Protein 4YH8 (pdb70)

Foldseek 3Di:
DDADPLCQAQVWDLCPPNDPHDDDADPWAQKKKWAQQDDQLCPDPCNVVDDPVRSQVVVLVVVVVVLVVLLVLAAWPDWFFFCAQARRHHGMIMTGHPDRNSLVVVQVVQQCDADPHHRIHMGHGNHDDLVSQADVCLVPPNDPCGNNDSGGNTDDHDPVSVVVSNVVSVVVVVVVVVPD/DCVVVCVVVVVCVVCVVPDDPVPDDDPDDDPPPDDPPCPPPDPVRVAVVVPDDDD

Sequence (235 aa):
KVNCSFYYKIGACRHGERCSRKHVKPNFSQTILCPNMYKNPIHEPNGKKFTQRELAEQFDAFYEDMFCEFSKYGEVEQLVVCDNVGDHLVGNVYVRFKYEESAQNAIDDLNSRWYSQRPVYAELSPVTDFREACCRQHETSECQRGGLCNFMHAKKPSPQLLRDLVLAQRKYLALNAAEERERSVRSIEQELEQLRDVTPINQWKRKRSLWDIKPPGYELVTADQAKMSGVFPLP

B-factor: mean 36.97, std 13.99, range [16.06, 84.73]

Solvent-accessible surface area: 14215 Å² total; per-residue (Å²): 231,106,93,4,63,76,19,67,68,0,4,11,14,98,101,36,183,227,20,105,124,116,56,84,111,36,131,136,14,74,3,0,7,0,20,18,18,9,68,16,20,76,118,56,130,65,1,182,145,53,76,145,145,53,19,59,96,60,7,31,9,22,8,2,0,0,4,5,9,0,3,111,30,20,52,6,78,70,9,7,1,0,44,4,100,8,93,32,0,35,1,4,0,0,0,55,0,92,130,79,130,10,0,71,84,0,19,92,54,0,46,76,23,8,16,33,82,92,7,5,53,11,40,10,1,19,3,115,40,6,206,103,0,15,6,171,91,57,88,121,68,140,22,170,132,30,23,113,6,21,51,0,15,8,50,121,11,50,97,98,23,65,134,46,0,64,60,0,9,95,22,43,50,7,70,73,49,38,138,158,239,138,184,58,68,154,66,31,89,134,54,46,113,123,4,188,127,26,63,13,4,102,126,60,158,63,150,148,53,36,21,83,64,78,22,123,57,50,137,170,41,76,1,87,101,0,32,159,64,50,92,35,100,76,75

GO terms:
  GO:0000243 commitment complex (C, IDA)
  GO:0071004 U2-type prespliceosome (C, IDA)
  GO:0089701 U2AF complex (C, IDA)
  GO:0030628 pre-mRNA 3'-splice site binding (F, EXP)
  GO:0000389 mRNA 3'-splice site recognition (P, EXP)
  GO:0005634 nucleus (C, HDA)
  GO:0005829 cytosol (C, HDA)
  GO:0045292 mRNA cis splicing, via spliceosome (P, IMP)
  GO:0005515 protein binding (F, IPI)
  GO:0000398 mRNA splicing, via spliceosome (P, IDA)

Secondary structure (DSSP, 8-state):
--B-HHHHHHS--TTGGG-SSB----SS-SEEEETT----GGGSTTGGG--HHHHHHHHHHHHHHHHHHHGGGS-EEEEEEB--SSTTTTT-EEEEESSHHHHHHHHHHHTT-EETTEEPP-EEE----HHHHB-HHHHHS----GGG--SB-BPPPPHHHHHHHHHHHHHHHHHHHT--/-TTHHHHHHHHHHHTTTPPPGGGPPPSS--BT---TT-TT--HHHHHHTTSS---

Organism: Schizosaccharomyces pombe (strain 972 / ATCC 24843) (NCBI:txid284812)

Radius of gyration: 18.78 Å; Cα contacts (8 Å, |Δi|>4): 382; chains: 2; bounding box: 53×49×44 Å

InterPro domains:
  IPR000504 RNA recognition motif domain [PF00076] (78-134)
  IPR000504 RNA recognition motif domain [PS50102] (44-141)
  IPR000571 Zinc finger, CCCH-type [PF00642] (14-38)
  IPR000571 Zinc finger, CCCH-type [PF00642] (144-167)
  IPR000571 Zinc finger, CCCH-type [PS50103] (12-40)
  IPR000571 Zinc finger, CCCH-type [PS50103] (143-170)
  IPR000571 Zinc finger, CCCH-type [SM00356] (13-39)
  IPR000571 Zinc finger, CCCH-type [SM00356] (143-169)
  IPR003954 RNA recognition motif domain, eukaryotic-type [SM00361] (67-137)
  IPR009145 U2 auxiliary factor small subunit [PR01848] (18-37)
  IPR009145 U2 auxiliary factor small subunit [PR01848] (37-57)
  IPR009145 U2 auxiliary factor small subunit [PR01848] (70-85)
  IPR009145 U2 auxiliary factor small subunit [PR01848] (98-120)
  IPR009145 U2 auxiliary factor small subunit [PR01848] (125-149)
  IPR009145 U2 auxiliary factor small subunit [PR01848] (160-172)
  IPR009145 U2 auxiliary factor small subunit [PTHR12620] (1-203)
  IPR012677 Nucleotide-binding alpha-beta plait domain superfamily [G3DSA:3.30.70.330] (43-140)
  IPR035979 RNA-binding domain superfamily [SSF54928] (73-144)

Nearest PDB structures (foldseek):
  7c08-assembly5_M  TM=9.881E-01  e=2.128E-34  Schizosaccharomyces pombe 972h-
  7c07-assembly2_D  TM=9.870E-01  e=8.556E-34  Schizosaccharomyces pombe 972h-
  7c08-assembly4_J  TM=9.794E-01  e=3.760E-34  Schizosaccharomyces pombe 972h-
  7c06-assembly8_V  TM=9.763E-01  e=3.032E-33  Schizosaccharomyces pombe 972h-
  7c06-assembly7_S  TM=9.805E-01  e=2.295E-32  Schizosaccharomyces pombe 972h-

Structure (mmCIF, N/CA/C/O backbone):
data_4YH8
#
_entry.id   4YH8
#
_cell.length_a   91.616
_cell.length_b   112.704
_cell.length_c   57.198
_cell.angle_alpha   90.00
_cell.angle_beta   90.00
_cell.angle_gamma   90.00
#
_symmetry.space_group_name_H-M   'C 2 2 21'
#
loop_
_entity.id
_entity.type
_entity.pdbx_description
1 polymer 'Splicing factor U2AF 23 kDa subunit'
2 polymer 'Splicing factor U2AF 59 kDa subunit'
3 non-polymer 'ZINC ION'
4 water water
#
loop_
_atom_site.group_PDB
_atom_site.id
_atom_site.type_symbol
_atom_site.label_atom_id
_atom_site.label_alt_id
_atom_site.label_comp_id
_atom_site.label_asym_id
_atom_site.label_entity_id
_atom_site.label_seq_id
_atom_site.pdbx_PDB_ins_code
_atom_site.Cartn_x
_atom_site.Cartn_y
_atom_site.Cartn_z
_atom_site.occupancy
_atom_site.B_iso_or_equiv
_atom_site.auth_seq_id
_atom_site.auth_comp_id
_atom_site.auth_asym_id
_atom_site.auth_atom_id
_atom_site.pdbx_PDB_model_num
ATOM 1 N N . LYS A 1 15 ? 79.208 16.080 47.683 1.00 57.57 15 LYS A N 1
ATOM 2 C CA . LYS A 1 15 ? 78.080 15.195 47.402 1.00 58.08 15 LYS A CA 1
ATOM 3 C C . LYS A 1 15 ? 76.803 15.639 48.121 1.00 51.62 15 LYS A C 1
ATOM 4 O O . LYS A 1 15 ? 75.709 15.166 47.807 1.00 52.99 15 LYS A O 1
ATOM 10 N N . VAL A 1 16 ? 76.945 16.545 49.085 1.00 50.52 16 VAL A N 1
ATOM 11 C CA . VAL A 1 16 ? 75.787 17.181 49.700 1.00 41.84 16 VAL A CA 1
ATOM 12 C C . VAL A 1 16 ? 75.467 18.427 48.883 1.00 39.67 16 VAL A C 1
ATOM 13 O O . VAL A 1 16 ? 76.378 19.164 48.528 1.00 40.48 16 VAL A O 1
ATOM 17 N N . ASN A 1 17 ? 74.193 18.641 48.552 1.00 39.18 17 ASN A N 1
ATOM 18 C CA . ASN A 1 17 ? 73.796 19.825 47.786 1.00 41.41 17 ASN A CA 1
ATOM 19 C C . ASN A 1 17 ? 74.178 21.120 48.495 1.00 36.16 17 ASN A C 1
ATOM 20 O O . ASN A 1 17 ? 73.993 21.239 49.714 1.00 37.10 17 ASN A O 1
ATOM 25 N N . CYS A 1 18 ? 74.688 22.098 47.747 1.00 36.09 18 CYS A N 1
ATOM 26 C CA . CYS A 1 18 ? 74.985 23.393 48.364 1.00 33.20 18 CYS A CA 1
ATOM 27 C C . CYS A 1 18 ? 73.683 24.119 48.607 1.00 29.40 18 CYS A C 1
ATOM 28 O O . CYS A 1 18 ? 73.047 24.634 47.684 1.00 26.43 18 CYS A O 1
ATOM 31 N N . SER A 1 19 ? 73.292 24.147 49.870 1.00 28.22 19 SER A N 1
ATOM 32 C CA . SER A 1 19 ? 72.032 24.719 50.290 1.00 25.98 19 SER A CA 1
ATOM 33 C C . SER A 1 19 ? 71.944 26.191 49.887 1.00 23.74 19 SER A C 1
ATOM 34 O O . SER A 1 19 ? 70.901 26.659 49.441 1.00 25.88 19 SER A O 1
ATOM 37 N N . PHE A 1 20 ? 73.053 26.904 49.986 1.00 22.96 20 PHE A N 1
ATOM 38 C CA . PHE A 1 20 ? 73.017 28.330 49.678 1.00 24.17 20 PHE A CA 1
ATOM 39 C C . PHE A 1 20 ? 72.862 28.563 48.171 1.00 22.93 20 PHE A C 1
ATOM 40 O O . PHE A 1 20 ? 72.091 29.425 47.760 1.00 22.40 20 PHE A O 1
ATOM 48 N N . TYR A 1 21 ? 73.542 27.769 47.343 1.00 23.34 21 TYR A N 1
ATOM 49 C CA . TYR A 1 21 ? 73.369 27.968 45.898 1.00 23.61 21 TYR A CA 1
ATOM 50 C C . TYR A 1 21 ? 71.931 27.659 45.507 1.00 22.73 21 TYR A C 1
ATOM 51 O O . TYR A 1 21 ? 71.312 28.409 44.755 1.00 22.36 21 TYR A O 1
ATOM 60 N N . TYR A 1 22 ? 71.363 26.571 46.024 1.00 24.71 22 TYR A N 1
ATOM 61 C CA . TYR A 1 22 ? 70.041 26.177 45.547 1.00 25.13 22 TYR A CA 1
ATOM 62 C C . TYR A 1 22 ? 68.904 27.015 46.142 1.00 23.24 22 TYR A C 1
ATOM 63 O O . TYR A 1 22 ? 67.872 27.211 45.491 1.00 27.05 22 TYR A O 1
ATOM 72 N N . LYS A 1 23 ? 69.102 27.546 47.345 1.00 22.13 23 LYS A N 1
ATOM 73 C CA . LYS A 1 23 ? 68.076 28.332 48.008 1.00 23.42 23 LYS A CA 1
ATOM 74 C C . LYS A 1 23 ? 68.169 29.811 47.619 1.00 21.88 23 LYS A C 1
ATOM 75 O O . LYS A 1 23 ? 67.145 30.467 47.410 1.00 25.88 23 LYS A O 1
ATOM 81 N N . ILE A 1 24 ? 69.394 30.317 47.514 1.00 20.97 24 ILE A N 1
ATOM 82 C CA . ILE A 1 24 ? 69.637 31.757 47.342 1.00 21.45 24 ILE A CA 1
ATOM 83 C C . ILE A 1 24 ? 70.126 32.077 45.940 1.00 22.91 24 ILE A C 1
ATOM 84 O O . ILE A 1 24 ? 70.068 33.228 45.494 1.00 24.87 24 ILE A O 1
ATOM 89 N N . GLY A 1 25 ? 70.623 31.066 45.233 1.00 24.25 25 GLY A N 1
ATOM 90 C CA . GLY A 1 25 ? 71.074 31.294 43.866 1.00 23.92 25 GLY A CA 1
ATOM 91 C C . GLY A 1 25 ? 72.473 31.862 43.808 1.00 26.37 25 GLY A C 1
ATOM 92 O O . GLY A 1 25 ? 72.955 32.257 42.753 1.00 26.24 25 GLY A O 1
ATOM 93 N N . ALA A 1 26 ? 73.139 31.884 44.952 1.00 24.77 26 ALA A N 1
ATOM 94 C CA . ALA A 1 26 ? 74.462 32.465 45.061 1.00 24.99 26 ALA A CA 1
ATOM 95 C C . ALA A 1 26 ? 75.144 31.869 46.276 1.00 26.30 26 ALA A C 1
ATOM 96 O O . ALA A 1 26 ? 74.506 31.630 47.300 1.00 26.21 26 ALA A O 1
ATOM 98 N N . CYS A 1 27 ? 76.435 31.627 46.146 1.00 25.75 27 CYS A N 1
ATOM 99 C CA . CYS A 1 27 ? 77.214 31.015 47.219 1.00 31.39 27 CYS A CA 1
ATOM 100 C C . CYS A 1 27 ? 78.521 31.766 47.416 1.00 30.14 27 CYS A C 1
ATOM 101 O O . CYS A 1 27 ? 79.221 32.062 46.451 1.00 32.64 27 CYS A O 1
ATOM 104 N N . ARG A 1 28 ? 78.841 32.088 48.668 1.00 29.75 28 ARG A N 1
ATOM 105 C CA . ARG A 1 28 ? 80.010 32.905 48.968 1.00 31.58 28 ARG A CA 1
ATOM 106 C C . ARG A 1 28 ? 81.329 32.275 48.527 1.00 37.45 28 ARG A C 1
ATOM 107 O O . ARG A 1 28 ? 82.334 32.976 48.403 1.00 40.69 28 ARG A O 1
ATOM 115 N N . HIS A 1 29 ? 81.320 30.971 48.258 1.00 35.26 29 HIS A N 1
ATOM 116 C CA . HIS A 1 29 ? 82.539 30.267 47.879 1.00 40.20 29 HIS A CA 1
ATOM 117 C C . HIS A 1 29 ? 82.759 30.156 46.377 1.00 44.70 29 HIS A C 1
ATOM 118 O O . HIS A 1 29 ? 83.847 29.784 45.939 1.00 49.76 29 HIS A O 1
ATOM 125 N N . GLY A 1 30 ? 81.738 30.481 45.589 1.00 44.43 30 GLY A N 1
ATOM 126 C CA . GLY A 1 30 ? 81.829 30.346 44.143 1.00 47.73 30 GLY A CA 1
ATOM 127 C C . GLY A 1 30 ? 82.133 28.918 43.720 1.00 53.08 30 GLY A C 1
ATOM 128 O O . GLY A 1 30 ? 81.608 27.964 44.296 1.00 48.94 30 GLY A O 1
ATOM 129 N N . GLU A 1 31 ? 82.994 28.768 42.716 1.00 55.01 31 GLU A N 1
ATOM 130 C CA . GLU A 1 31 ? 83.387 27.446 42.237 1.00 58.14 31 GLU A CA 1
ATOM 131 C C . GLU A 1 31 ? 84.318 26.727 43.214 1.00 56.58 31 GLU A C 1
ATOM 132 O O . GLU A 1 31 ? 84.563 25.526 43.065 1.00 58.74 31 GLU A O 1
ATOM 138 N N . ARG A 1 32 ? 84.832 27.455 44.206 1.00 56.45 32 ARG A N 1
ATOM 139 C CA . ARG A 1 32 ? 85.681 26.854 45.236 1.00 54.52 32 ARG A CA 1
ATOM 140 C C . ARG A 1 32 ? 84.872 26.114 46.294 1.00 53.79 32 ARG A C 1
ATOM 141 O O . ARG A 1 32 ? 85.437 25.511 47.206 1.00 54.62 32 ARG A O 1
ATOM 149 N N . CYS A 1 33 ? 83.549 26.159 46.176 1.00 52.98 33 CYS A N 1
ATOM 150 C CA . CYS A 1 33 ? 82.694 25.491 47.148 1.00 49.78 33 CYS A CA 1
ATOM 151 C C . CYS A 1 33 ? 82.938 23.990 47.096 1.00 49.66 33 CYS A C 1
ATOM 152 O O . CYS A 1 33 ? 83.136 23.422 46.022 1.00 52.86 33 CYS A O 1
ATOM 155 N N . SER A 1 34 ? 82.933 23.361 48.265 1.00 50.97 34 SER A N 1
ATOM 156 C CA . SER A 1 34 ? 83.126 21.922 48.366 1.00 49.90 34 SER A CA 1
ATOM 157 C C . SER A 1 34 ? 81.856 21.179 47.978 1.00 51.10 34 SER A C 1
ATOM 158 O O . SER A 1 34 ? 81.879 19.970 47.745 1.00 50.41 34 SER A O 1
ATOM 161 N N . ARG A 1 35 ? 80.747 21.909 47.911 1.00 46.34 35 ARG A N 1
ATOM 162 C CA . ARG A 1 35 ? 79.451 21.294 47.658 1.00 41.48 35 ARG A CA 1
ATOM 163 C C . ARG A 1 35 ? 78.927 21.551 46.251 1.00 44.32 35 ARG A C 1
ATOM 164 O O . ARG A 1 35 ? 79.461 22.381 45.517 1.00 41.21 35 ARG A O 1
ATOM 172 N N . LYS A 1 36 ? 77.855 20.842 45.906 1.00 44.26 36 LYS A N 1
ATOM 173 C CA . LYS A 1 36 ? 77.329 20.814 44.545 1.00 45.20 36 LYS A CA 1
ATOM 174 C C . LYS A 1 36 ? 76.557 22.074 44.136 1.00 49.05 36 LYS A C 1
ATOM 175 O O . LYS A 1 36 ? 75.573 22.435 44.787 1.00 44.62 36 LYS A O 1
ATOM 181 N N . HIS A 1 37 ? 77.041 22.734 43.076 1.00 43.88 37 HIS A N 1
ATOM 182 C CA . HIS A 1 37 ? 76.312 23.768 42.321 1.00 44.05 37 HIS A CA 1
ATOM 183 C C . HIS A 1 37 ? 76.030 23.284 40.903 1.00 48.35 37 HIS A C 1
ATOM 184 O O . HIS A 1 37 ? 76.932 23.290 40.062 1.00 54.28 37 HIS A O 1
ATOM 191 N N . VAL A 1 38 ? 74.802 22.891 40.604 1.00 46.25 38 VAL A N 1
ATOM 192 C CA . VAL A 1 38 ? 74.481 22.615 39.209 1.00 50.41 38 VAL A CA 1
ATOM 193 C C . VAL A 1 38 ? 73.440 23.613 38.704 1.00 43.74 38 VAL A C 1
ATOM 194 O O . VAL A 1 38 ? 72.352 23.720 39.275 1.00 40.91 38 VAL A O 1
ATOM 198 N N . LYS A 1 39 ? 73.7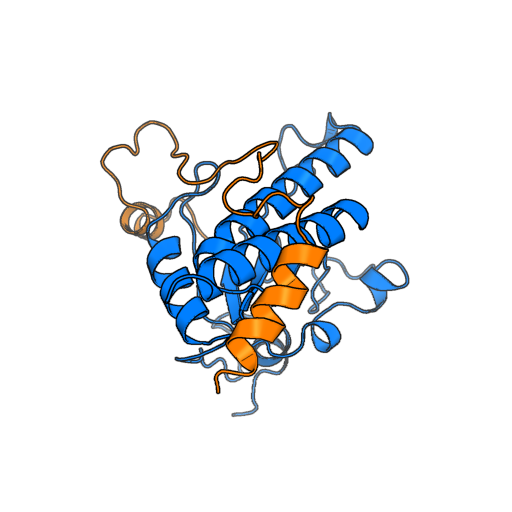89 24.360 37.654 1.00 44.02 39 LYS A N 1
ATOM 199 C CA . LYS A 1 39 ? 72.846 25.276 37.023 1.00 39.26 39 LYS A CA 1
ATOM 200 C C . LYS A 1 39 ? 71.732 24.485 36.363 1.00 43.06 39 LYS A C 1
ATOM 201 O O . LYS A 1 39 ? 71.995 23.475 35.704 1.00 40.50 39 LYS A O 1
ATOM 207 N N . PRO A 1 40 ? 70.479 24.929 36.535 1.00 33.48 40 PRO A N 1
ATOM 208 C CA . PRO A 1 40 ? 69.373 24.240 35.855 1.00 36.27 40 PRO A CA 1
ATOM 209 C C . PRO A 1 40 ? 69.398 24.506 34.349 1.00 37.24 40 PRO A C 1
ATOM 210 O O . PRO A 1 40 ? 69.902 25.563 33.975 1.00 32.41 40 PRO A O 1
ATOM 214 N N . ASN A 1 41 ? 68.895 23.596 33.510 1.00 37.22 41 ASN A N 1
ATOM 215 C CA . ASN A 1 41 ? 68.773 23.948 32.085 1.00 38.64 41 ASN A CA 1
ATOM 216 C C . ASN A 1 41 ? 67.429 24.537 31.807 1.00 30.93 41 ASN A C 1
ATOM 217 O O . ASN A 1 41 ? 67.172 24.939 30.674 1.00 32.10 41 ASN A O 1
ATOM 222 N N . PHE A 1 42 ? 66.534 24.473 32.785 1.00 27.60 42 PHE A N 1
ATOM 223 C CA . PHE A 1 42 ? 65.261 25.155 32.668 1.00 27.31 42 PHE A CA 1
ATOM 224 C C . PHE A 1 42 ? 64.919 25.700 34.046 1.00 28.01 42 PHE A C 1
ATOM 225 O O . PHE A 1 42 ? 65.263 25.099 35.069 1.00 25.19 42 PHE A O 1
ATOM 233 N N . SER A 1 43 ? 64.252 26.841 34.063 1.00 24.40 43 SER A N 1
ATOM 234 C CA . SER A 1 43 ? 63.869 27.445 35.327 1.00 21.41 43 SER A CA 1
ATOM 235 C C . SER A 1 43 ? 62.863 28.528 35.034 1.00 23.42 43 SER A C 1
ATOM 236 O O . SER A 1 43 ? 62.846 29.063 33.935 1.00 22.13 43 SER A O 1
ATOM 239 N N . GLN A 1 44 ? 62.030 28.856 36.016 1.00 23.98 44 GLN A N 1
ATOM 240 C CA . GLN A 1 44 ? 61.196 30.040 35.892 1.00 24.29 44 GLN A CA 1
ATOM 241 C C . GLN A 1 44 ? 61.965 31.287 36.272 1.00 22.56 44 GLN A C 1
ATOM 242 O O . GLN A 1 44 ? 61.528 32.396 35.968 1.00 22.19 44 GLN A O 1
ATOM 248 N N . THR A 1 45 ? 63.097 31.109 36.944 1.00 21.05 45 THR A N 1
ATOM 249 C CA . THR A 1 45 ? 63.799 32.236 37.553 1.00 20.31 45 THR A CA 1
ATOM 250 C C . THR A 1 45 ? 65.147 32.493 36.896 1.00 22.55 45 THR A C 1
ATOM 251 O O . THR A 1 45 ? 65.879 31.552 36.540 1.00 22.43 45 THR A O 1
ATOM 255 N N . ILE A 1 46 ? 65.447 33.767 36.680 1.00 18.64 46 ILE A N 1
ATOM 256 C CA . ILE A 1 46 ? 66.770 34.156 36.236 1.00 18.30 46 ILE A CA 1
ATOM 257 C C . ILE A 1 46 ? 67.485 35.003 37.272 1.00 20.21 46 ILE A C 1
ATOM 258 O O . ILE A 1 46 ? 66.863 35.612 38.155 1.00 21.52 46 ILE A O 1
ATOM 263 N N . LEU A 1 47 ? 68.802 35.045 37.144 1.00 18.97 47 LEU A N 1
ATOM 264 C CA . LEU A 1 47 ? 69.652 35.943 37.908 1.00 20.23 47 LEU A CA 1
ATOM 265 C C . LEU A 1 47 ? 70.518 36.783 36.980 1.00 23.04 47 LEU A C 1
ATOM 266 O O . LEU A 1 47 ? 71.178 36.249 36.081 1.00 20.44 47 LEU A O 1
ATOM 271 N N . CYS A 1 48 ? 70.503 38.100 37.194 1.00 20.14 48 CYS A N 1
ATOM 272 C CA . CYS A 1 48 ? 71.471 38.993 36.579 1.00 20.69 48 CYS A CA 1
ATOM 273 C C . CYS A 1 48 ? 72.411 39.445 37.683 1.00 20.82 48 CYS A C 1
ATOM 274 O O . CYS A 1 48 ? 72.070 40.332 38.481 1.00 20.79 48 CYS A O 1
ATOM 277 N N . PRO A 1 49 ? 73.589 38.815 37.781 1.00 22.14 49 PRO A N 1
ATOM 278 C CA . PRO A 1 49 ? 74.443 39.119 38.936 1.00 24.34 49 PRO A CA 1
ATOM 279 C C . PRO A 1 49 ? 74.996 40.527 38.888 1.00 24.91 49 PRO A C 1
ATOM 280 O O . PRO A 1 49 ? 75.383 40.996 37.818 1.00 26.21 49 PRO A O 1
ATOM 284 N N . ASN A 1 50 ? 74.996 41.205 40.039 1.00 21.44 50 ASN A N 1
ATOM 285 C CA . ASN A 1 50 ? 75.618 42.528 40.210 1.00 23.49 50 ASN A CA 1
ATOM 286 C C . ASN A 1 50 ? 75.101 43.565 39.222 1.00 25.28 50 ASN A C 1
ATOM 287 O O . ASN A 1 50 ? 75.817 44.483 38.839 1.00 28.03 50 ASN A O 1
ATOM 292 N N . MET A 1 51 ? 73.854 43.411 38.807 1.00 21.71 51 MET A N 1
ATOM 293 C CA . MET A 1 51 ? 73.267 44.385 37.898 1.00 27.65 51 MET A CA 1
ATOM 294 C C . MET A 1 51 ? 73.004 45.741 38.541 1.00 27.96 51 MET A C 1
ATOM 295 O O . MET A 1 51 ? 73.135 46.794 37.897 1.00 26.18 51 MET A O 1
ATOM 300 N N . TYR A 1 52 ? 72.572 45.709 39.798 1.00 21.96 52 TYR A N 1
ATOM 301 C CA . TYR A 1 52 ? 72.229 46.926 40.519 1.00 22.69 52 TYR A CA 1
ATOM 302 C C . TYR A 1 52 ? 73.444 47.548 41.205 1.00 27.90 52 TYR A C 1
ATOM 303 O O . TYR A 1 52 ? 74.033 46.963 42.119 1.00 23.95 52 TYR A O 1
ATOM 312 N N . LYS A 1 53 ? 73.822 48.738 40.755 1.00 25.30 53 LYS A N 1
ATOM 313 C CA . LYS A 1 53 ? 74.883 49.497 41.415 1.00 28.29 53 LYS A CA 1
ATOM 314 C C . LYS A 1 53 ? 74.298 50.609 42.284 1.00 30.77 53 LYS A C 1
ATOM 315 O O . LYS A 1 53 ? 73.913 51.674 41.784 1.00 27.56 53 LYS A O 1
ATOM 321 N N . ASN A 1 54 ? 74.220 50.350 43.582 1.00 26.52 54 ASN A N 1
ATOM 322 C CA . ASN A 1 54 ? 73.712 51.328 44.533 1.00 27.13 54 ASN A CA 1
ATOM 323 C C . ASN A 1 54 ? 74.570 52.605 44.512 1.00 30.42 54 ASN A C 1
ATOM 324 O O . ASN A 1 54 ? 75.771 52.530 44.753 1.00 32.83 54 ASN A O 1
ATOM 329 N N . PRO A 1 55 ? 73.952 53.771 44.232 1.00 29.95 55 PRO A N 1
ATOM 330 C CA . PRO A 1 55 ? 74.677 55.052 44.173 1.00 35.50 55 PRO A CA 1
ATOM 331 C C . PRO A 1 55 ? 75.576 55.316 45.381 1.00 40.14 55 PRO A C 1
ATOM 332 O O . PRO A 1 55 ? 76.644 55.900 45.209 1.00 41.47 55 PRO A O 1
ATOM 336 N N . ILE A 1 56 ? 75.153 54.884 46.569 1.00 37.91 56 ILE A N 1
ATOM 337 C CA . ILE A 1 56 ? 75.901 55.098 47.811 1.00 40.04 56 ILE A CA 1
ATOM 338 C C . ILE A 1 56 ? 77.369 54.688 47.703 1.00 46.72 56 ILE A C 1
ATOM 339 O O . ILE A 1 56 ? 78.246 55.335 48.282 1.00 48.82 56 ILE A O 1
ATOM 344 N N . HIS A 1 57 ? 77.636 53.622 46.953 1.00 42.91 57 HIS A N 1
ATOM 345 C CA . HIS A 1 57 ? 78.988 53.079 46.851 1.00 44.72 57 HIS A CA 1
ATOM 346 C C . HIS A 1 57 ? 79.751 53.600 45.634 1.00 48.79 57 HIS A C 1
ATOM 347 O O . HIS A 1 57 ? 80.758 53.019 45.237 1.00 53.54 57 HIS A O 1
ATOM 354 N N . GLU A 1 58 ? 79.267 54.689 45.041 1.00 50.72 58 GLU A N 1
ATOM 355 C CA . GLU A 1 58 ? 79.892 55.273 43.851 1.00 54.74 58 GLU A CA 1
ATOM 356 C C . GLU A 1 58 ? 80.469 56.656 44.192 1.00 55.60 58 GLU A C 1
ATOM 357 O O . GLU A 1 58 ? 80.025 57.272 45.157 1.00 55.46 58 GLU A O 1
ATOM 363 N N . PRO A 1 59 ? 81.460 57.142 43.406 1.00 59.18 59 PRO A N 1
ATOM 364 C CA . PRO A 1 59 ? 82.130 58.433 43.647 1.00 57.38 59 PRO A CA 1
ATOM 365 C C . PRO A 1 59 ? 81.188 59.594 43.972 1.00 58.00 59 PRO A C 1
ATOM 366 O O . PRO A 1 59 ? 81.507 60.435 44.812 1.00 59.22 59 PRO A O 1
ATOM 370 N N . ASN A 1 60 ? 80.038 59.632 43.310 1.00 57.90 60 ASN A N 1
ATOM 371 C CA . ASN A 1 60 ? 79.058 60.694 43.522 1.00 60.09 60 ASN A CA 1
ATOM 372 C C . ASN A 1 60 ? 78.200 60.483 44.770 1.00 60.22 60 ASN A C 1
ATOM 373 O O . ASN A 1 60 ? 77.756 61.436 45.406 1.00 60.07 60 ASN A O 1
ATOM 378 N N . GLY A 1 61 ? 78.005 59.214 45.114 1.00 60.40 61 GLY A N 1
ATOM 379 C CA . GLY A 1 61 ? 76.934 58.759 45.986 1.00 56.78 61 GLY A CA 1
ATOM 380 C C . GLY A 1 61 ? 76.558 59.445 47.285 1.00 55.97 61 GLY A C 1
ATOM 381 O O . GLY A 1 61 ? 75.417 59.309 47.737 1.00 55.17 61 GLY A O 1
ATOM 382 N N . LYS A 1 62 ? 77.491 60.160 47.904 1.00 58.87 62 LYS A N 1
ATOM 383 C CA . LYS A 1 62 ? 77.207 60.781 49.194 1.00 59.72 62 LYS A CA 1
ATOM 384 C C . LYS A 1 62 ? 76.691 62.209 49.047 1.00 56.93 62 LYS A C 1
ATOM 385 O O . LYS A 1 62 ? 76.401 62.872 50.042 1.00 58.87 62 LYS A O 1
ATOM 391 N N . LYS A 1 63 ? 76.562 62.680 47.811 1.00 57.66 63 LYS A N 1
ATOM 392 C CA . LYS A 1 63 ? 75.986 63.999 47.580 1.00 58.46 63 LYS A CA 1
ATOM 393 C C . LYS A 1 63 ? 74.460 63.906 47.530 1.00 55.70 63 LYS A C 1
ATOM 394 O O . LYS A 1 63 ? 73.771 64.926 47.478 1.00 55.15 63 LYS A O 1
ATOM 400 N N . PHE A 1 64 ? 73.928 62.685 47.544 1.00 51.89 64 PHE A N 1
ATOM 401 C CA . PHE A 1 64 ? 72.490 62.506 47.369 1.00 45.16 64 PHE A CA 1
ATOM 402 C C . PHE A 1 64 ? 71.726 62.456 48.688 1.00 43.08 64 PHE A C 1
ATOM 403 O O . PHE A 1 64 ? 72.112 61.755 49.628 1.00 41.70 64 PHE A O 1
ATOM 411 N N . THR A 1 65 ? 70.629 63.203 48.744 1.00 38.06 65 THR A N 1
ATOM 412 C CA . THR A 1 65 ? 69.703 63.135 49.864 1.00 40.13 65 THR A CA 1
ATOM 413 C C . THR A 1 65 ? 68.955 61.806 49.875 1.00 40.37 65 THR A C 1
ATOM 414 O O . THR A 1 65 ? 68.940 61.090 48.872 1.00 37.17 65 THR A O 1
ATOM 418 N N . GLN A 1 66 ? 68.321 61.487 51.001 1.00 39.25 66 GLN A N 1
ATOM 419 C CA . GLN A 1 66 ? 67.556 60.243 51.102 1.00 42.63 66 GLN A CA 1
ATOM 420 C C . GLN A 1 66 ? 66.409 60.213 50.092 1.00 38.91 66 GLN A C 1
ATOM 421 O O . GLN A 1 66 ? 66.114 59.166 49.510 1.00 37.78 66 GLN A O 1
ATOM 427 N N . ARG A 1 67 ? 65.773 61.360 49.870 1.00 34.76 67 ARG A N 1
ATOM 428 C CA . ARG A 1 67 ? 64.686 61.420 48.896 1.00 38.37 67 ARG A CA 1
ATOM 429 C C . ARG A 1 67 ? 65.196 61.188 47.476 1.00 37.71 67 ARG A C 1
ATOM 430 O O . ARG A 1 67 ? 64.555 60.490 46.685 1.00 33.67 67 ARG A O 1
ATOM 438 N N . GLU A 1 68 ? 66.348 61.768 47.150 1.00 34.94 68 GLU A N 1
ATOM 439 C CA . GLU A 1 68 ? 66.950 61.538 45.842 1.00 34.54 68 GLU A CA 1
ATOM 440 C C . GLU A 1 68 ? 67.273 60.065 45.639 1.00 30.90 68 GLU A C 1
ATOM 441 O O . GLU A 1 68 ? 67.031 59.508 44.560 1.00 29.93 68 GLU A O 1
ATOM 447 N N . LEU A 1 69 ? 67.831 59.445 46.674 1.00 30.50 69 LEU A N 1
ATOM 448 C CA . LEU A 1 69 ? 68.166 58.024 46.616 1.00 31.57 69 LEU A CA 1
ATOM 449 C C . LEU A 1 69 ? 66.930 57.165 46.444 1.00 29.97 69 LEU A C 1
ATOM 450 O O . LEU A 1 69 ? 66.960 56.191 45.697 1.00 26.75 69 LEU A O 1
ATOM 455 N N . ALA A 1 70 ? 65.845 57.507 47.136 1.00 27.51 70 ALA A N 1
ATOM 456 C CA . ALA A 1 70 ? 64.607 56.742 46.985 1.00 32.24 70 ALA A CA 1
ATOM 457 C C . ALA A 1 70 ? 64.030 56.893 45.571 1.00 29.06 70 ALA A C 1
ATOM 458 O O . ALA A 1 70 ? 63.566 55.922 44.969 1.00 28.05 70 ALA A O 1
ATOM 460 N N . GLU A 1 71 ? 64.059 58.102 45.023 1.00 27.81 71 GLU A N 1
ATOM 461 C CA . GLU A 1 71 ? 63.601 58.275 43.651 1.00 26.87 71 GLU A CA 1
ATOM 462 C C . GLU A 1 71 ? 64.486 57.507 42.665 1.00 24.18 71 GLU A C 1
ATOM 463 O O . GLU A 1 71 ? 63.990 56.925 41.688 1.00 25.04 71 GLU A O 1
ATOM 469 N N . GLN A 1 72 ? 65.792 57.492 42.911 1.00 24.03 72 GLN A N 1
ATOM 470 C CA . GLN A 1 72 ? 66.697 56.778 42.010 1.00 25.46 72 GLN A CA 1
ATOM 471 C C . GLN A 1 72 ? 66.408 55.284 42.047 1.00 21.72 72 GLN A C 1
ATOM 472 O O . GLN A 1 72 ? 66.446 54.605 41.028 1.00 22.59 72 GLN A O 1
ATOM 478 N N . PHE A 1 73 ? 66.100 54.762 43.223 1.00 22.15 73 PHE A N 1
ATOM 479 C CA . PHE A 1 73 ? 65.847 53.326 43.272 1.00 20.63 73 PHE A CA 1
ATOM 480 C C . PHE A 1 73 ? 64.519 52.962 42.621 1.00 21.57 73 PHE A C 1
ATOM 481 O O . PHE A 1 73 ? 64.427 51.957 41.904 1.00 19.42 73 PHE A O 1
ATOM 489 N N . ASP A 1 74 ? 63.479 53.760 42.855 1.00 20.41 74 ASP A N 1
ATOM 490 C CA . ASP A 1 74 ? 62.216 53.521 42.153 1.00 21.18 74 ASP A CA 1
ATOM 491 C C . ASP A 1 74 ? 62.423 53.524 40.637 1.00 20.20 74 ASP A C 1
ATOM 492 O O . ASP A 1 74 ? 61.872 52.680 39.927 1.00 19.93 74 ASP A O 1
ATOM 497 N N . ALA A 1 75 ? 63.233 54.459 40.135 1.00 19.42 75 ALA A N 1
ATOM 498 C CA . ALA A 1 75 ? 63.530 54.495 38.700 1.00 21.58 75 ALA A CA 1
ATOM 499 C C . ALA A 1 75 ? 64.216 53.211 38.231 1.00 20.89 75 ALA A C 1
ATOM 500 O O . ALA A 1 75 ? 63.877 52.662 37.165 1.00 19.77 75 ALA A O 1
ATOM 502 N N . PHE A 1 76 ? 65.176 52.734 39.018 1.00 19.16 76 PHE A N 1
ATOM 503 C CA . PHE A 1 76 ? 65.846 51.468 38.692 1.00 19.79 76 PHE A CA 1
ATOM 504 C C . PHE A 1 76 ? 64.872 50.301 38.698 1.00 18.82 76 PHE A C 1
ATOM 505 O O . PHE A 1 76 ? 64.849 49.483 37.773 1.00 18.81 76 PHE A O 1
ATOM 513 N N . TYR A 1 77 ? 64.076 50.199 39.754 1.00 18.40 77 TYR A N 1
ATOM 514 C CA . TYR A 1 77 ? 63.158 49.066 39.884 1.00 18.03 77 TYR A CA 1
ATOM 515 C C . TYR A 1 77 ? 62.135 49.043 38.747 1.00 19.75 77 TYR A C 1
ATOM 516 O O . TYR A 1 77 ? 61.839 47.998 38.162 1.00 19.58 77 TYR A O 1
ATOM 525 N N . GLU A 1 78 ? 61.605 50.219 38.430 1.00 17.33 78 GLU A N 1
ATOM 526 C CA . GLU A 1 78 ? 60.710 50.386 37.297 1.00 19.50 78 GLU A CA 1
ATOM 527 C C . GLU A 1 78 ? 61.374 49.974 35.963 1.00 19.55 78 GLU A C 1
ATOM 528 O O . GLU A 1 78 ? 60.774 49.287 35.130 1.00 19.74 78 GLU A O 1
ATOM 534 N N . ASP A 1 79 ? 62.611 50.413 35.759 1.00 17.33 79 ASP A N 1
ATOM 535 C CA . ASP A 1 79 ? 63.329 50.124 34.500 1.00 19.32 79 ASP A CA 1
ATOM 536 C C . ASP A 1 79 ? 63.523 48.614 34.346 1.00 20.68 79 ASP A C 1
ATOM 537 O O . ASP A 1 79 ? 63.439 48.046 33.239 1.00 19.73 79 ASP A O 1
ATOM 542 N N . MET A 1 80 ? 63.770 47.954 35.473 1.00 17.86 80 MET A N 1
ATOM 543 C CA . MET A 1 80 ? 63.909 46.493 35.478 1.00 18.99 80 MET A CA 1
ATOM 544 C C . MET A 1 80 ? 62.577 45.812 35.184 1.00 19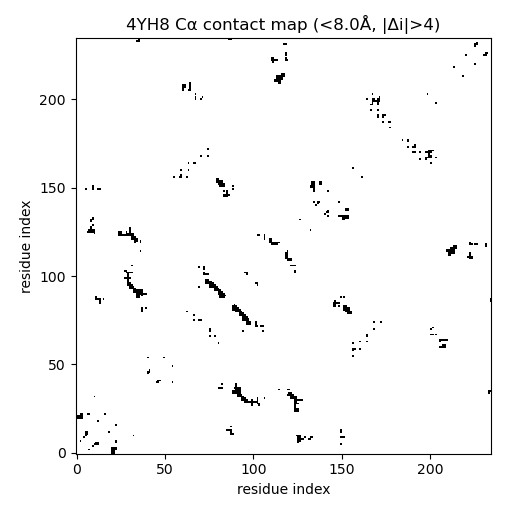.77 80 MET A C 1
ATOM 545 O O . MET A 1 80 ? 62.472 45.030 34.268 1.00 18.91 80 MET A O 1
ATOM 550 N N . PHE A 1 81 ? 61.568 46.080 36.005 1.00 19.10 81 PHE A N 1
ATOM 551 C CA . PHE A 1 81 ? 60.278 45.405 35.863 1.00 18.16 81 PHE A CA 1
ATOM 552 C C . PHE A 1 81 ? 59.676 45.610 34.468 1.00 20.69 81 PHE A C 1
ATOM 553 O O . PHE A 1 81 ? 59.230 44.644 33.832 1.00 21.60 81 PHE A O 1
ATOM 561 N N . CYS A 1 82 ? 59.684 46.847 33.976 1.00 20.87 82 CYS A N 1
ATOM 562 C CA . CYS A 1 82 ? 59.135 47.106 32.642 1.00 20.18 82 CYS A CA 1
ATOM 563 C C . CYS A 1 82 ? 59.881 46.321 31.578 1.00 20.88 82 CYS A C 1
ATOM 564 O O . CYS A 1 82 ? 59.274 45.783 30.650 1.00 23.38 82 CYS A O 1
ATOM 567 N N . GLU A 1 83 ? 61.202 46.266 31.688 1.00 18.63 83 GLU A N 1
ATOM 568 C CA . GLU A 1 83 ? 61.958 45.547 30.651 1.00 21.21 83 GLU A CA 1
ATOM 569 C C . GLU A 1 83 ? 61.724 44.039 30.732 1.00 21.69 83 GLU A C 1
ATOM 570 O O . GLU A 1 83 ? 61.473 43.393 29.714 1.00 21.95 83 GLU A O 1
ATOM 576 N N . PHE A 1 84 ? 61.805 43.460 31.926 1.00 19.03 84 PHE A N 1
ATOM 577 C CA . PHE A 1 84 ? 61.647 42.010 32.026 1.00 18.47 84 PHE A CA 1
ATOM 578 C C . PHE A 1 84 ? 60.248 41.581 31.571 1.00 21.45 84 PHE A C 1
ATOM 579 O O . PHE A 1 84 ? 60.085 40.490 31.061 1.00 20.54 84 PHE A O 1
ATOM 587 N N . SER A 1 85 ? 59.259 42.470 31.692 1.00 20.61 85 SER A N 1
ATOM 588 C CA . SER A 1 85 ? 57.897 42.158 31.280 1.00 22.32 85 SER A CA 1
ATOM 589 C C . SER A 1 85 ? 57.801 41.829 29.797 1.00 22.91 85 SER A C 1
ATOM 590 O O . SER A 1 85 ? 56.873 41.156 29.365 1.00 23.97 85 SER A O 1
ATOM 593 N N . LYS A 1 86 ? 58.751 42.302 29.013 1.00 22.38 86 LYS A N 1
ATOM 594 C CA . LYS A 1 86 ? 58.642 42.065 27.586 1.00 24.60 86 LYS A CA 1
ATOM 595 C C . LYS A 1 86 ? 58.945 40.612 27.242 1.00 25.73 86 LYS A C 1
ATOM 596 O O . LYS A 1 86 ? 58.569 40.150 26.164 1.00 26.40 86 LYS A O 1
ATOM 602 N N . TYR A 1 87 ? 59.605 39.886 28.144 1.00 21.71 87 TYR A N 1
ATOM 603 C CA . TYR A 1 87 ? 59.915 38.477 27.889 1.00 21.74 87 TYR A CA 1
ATOM 604 C C . TYR A 1 87 ? 58.796 37.528 28.310 1.00 27.91 87 TYR A C 1
ATOM 605 O O . TYR A 1 87 ? 58.782 36.368 27.905 1.00 26.77 87 TYR A O 1
ATOM 614 N N . GLY A 1 88 ? 57.854 38.022 29.111 1.00 26.74 88 GLY A N 1
ATOM 615 C CA . GLY A 1 88 ? 56.759 37.201 29.597 1.00 27.85 88 GLY A CA 1
ATOM 616 C C . GLY A 1 88 ? 56.289 37.710 30.946 1.00 25.82 88 GLY A C 1
ATOM 617 O O . GLY A 1 88 ? 56.912 38.603 31.517 1.00 23.06 88 GLY A O 1
ATOM 618 N N . GLU A 1 89 ? 55.188 37.162 31.442 1.00 27.26 89 GLU A N 1
ATOM 619 C CA . GLU A 1 89 ? 54.652 37.589 32.739 1.00 28.17 89 GLU A CA 1
ATOM 620 C C . GLU A 1 89 ? 55.661 37.425 33.873 1.00 27.48 89 GLU A C 1
ATOM 621 O O . GLU A 1 89 ? 56.167 36.326 34.124 1.00 26.67 89 GLU A O 1
ATOM 627 N N . VAL A 1 90 ? 55.934 38.537 34.555 1.00 25.71 90 VAL A N 1
ATOM 628 C CA . VAL A 1 90 ? 56.835 38.583 35.703 1.00 22.46 90 VAL A CA 1
ATOM 629 C C . VAL A 1 90 ? 56.016 38.370 36.965 1.00 24.86 90 VAL A C 1
ATOM 630 O O . VAL A 1 90 ? 55.064 39.114 37.217 1.00 25.32 90 VAL A O 1
ATOM 634 N N . GLU A 1 91 ? 56.365 37.356 37.744 1.00 22.66 91 GLU A N 1
ATOM 635 C CA . GLU A 1 91 ? 55.662 37.106 38.999 1.00 22.78 91 GLU A CA 1
ATOM 636 C C . GLU A 1 91 ? 56.300 37.885 40.140 1.00 24.16 91 GLU A C 1
ATOM 637 O O . GLU A 1 91 ? 55.610 38.455 40.990 1.00 26.71 91 GLU A O 1
ATOM 643 N N . GLN A 1 92 ? 57.620 37.913 40.169 1.00 23.82 92 GLN A N 1
ATOM 644 C CA . GLN A 1 92 ? 58.300 38.649 41.234 1.00 26.66 92 GLN A CA 1
ATOM 645 C C . GLN A 1 92 ? 59.671 39.119 40.783 1.00 25.78 92 GLN A C 1
ATOM 646 O O . GLN A 1 92 ? 60.344 38.447 40.018 1.00 21.72 92 GLN A O 1
ATOM 652 N N . LEU A 1 93 ? 60.061 40.300 41.247 1.00 21.74 93 LEU A N 1
ATOM 653 C CA . LEU A 1 93 ? 61.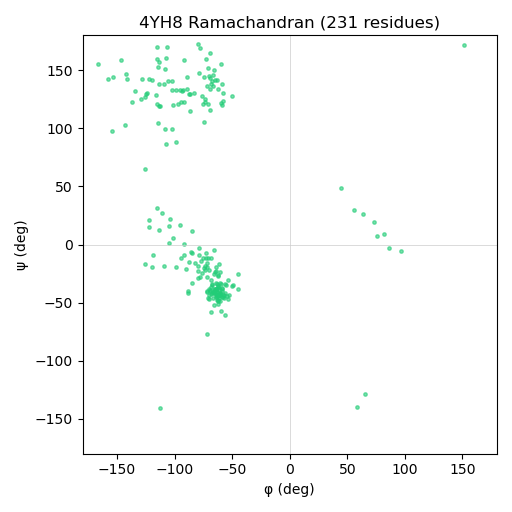359 40.877 40.950 1.00 19.22 93 LEU A CA 1
ATOM 654 C C . LEU A 1 93 ? 62.047 41.218 42.273 1.00 24.45 93 LEU A C 1
ATOM 655 O O . LEU A 1 93 ? 61.452 41.896 43.109 1.00 24.22 93 LEU A O 1
ATOM 660 N N . VAL A 1 94 ? 63.269 40.738 42.482 1.00 18.86 94 VAL A N 1
ATOM 661 C CA . VAL A 1 94 ? 64.002 41.055 43.717 1.00 20.14 94 VAL A CA 1
ATOM 662 C C . VAL A 1 94 ? 65.343 41.682 43.417 1.00 19.66 94 VAL A C 1
ATOM 663 O O . VAL A 1 94 ? 66.112 41.152 42.622 1.00 20.54 94 VAL A O 1
ATOM 667 N N . VAL A 1 95 ? 65.630 42.806 44.066 1.00 19.54 95 VAL A N 1
ATOM 668 C CA . VAL A 1 95 ? 66.908 43.482 43.895 1.00 17.24 95 VAL A CA 1
ATOM 669 C C . VAL A 1 95 ? 67.700 43.396 45.201 1.00 19.58 95 VAL A C 1
ATOM 670 O O . VAL A 1 95 ? 67.236 43.891 46.225 1.00 22.03 95 VAL A O 1
ATOM 674 N N . CYS A 1 96 ? 68.880 42.773 45.163 1.00 19.31 96 CYS A N 1
ATOM 675 C CA . CYS A 1 96 ? 69.687 42.606 46.372 1.00 21.71 96 CYS A CA 1
ATOM 676 C C . CYS A 1 96 ? 70.596 43.781 46.660 1.00 23.33 96 CYS A C 1
ATOM 677 O O . CYS A 1 96 ? 71.364 44.208 45.802 1.00 22.46 96 CYS A O 1
ATOM 680 N N . ASP A 1 97 ? 70.529 44.274 47.894 1.00 20.42 97 ASP A N 1
ATOM 681 C CA . ASP A 1 97 ? 71.373 45.378 48.317 1.00 21.75 97 ASP A CA 1
ATOM 682 C C . ASP A 1 97 ? 72.411 44.919 49.344 1.00 24.01 97 ASP A C 1
ATOM 683 O O . ASP A 1 97 ? 72.849 45.703 50.187 1.00 24.12 97 ASP A O 1
ATOM 688 N N . ASN A 1 98 ? 72.769 43.640 49.281 1.00 23.46 98 ASN A N 1
ATOM 689 C CA . ASN A 1 98 ? 73.840 43.083 50.114 1.00 24.28 98 ASN A CA 1
ATOM 690 C C . ASN A 1 98 ? 75.185 43.751 49.898 1.00 31.17 98 ASN A C 1
ATOM 691 O O . ASN A 1 98 ? 75.461 44.279 48.809 1.00 29.68 98 ASN A O 1
ATOM 696 N N . VAL A 1 99 ? 76.029 43.659 50.926 1.00 32.47 99 VAL A N 1
ATOM 697 C CA . VAL A 1 99 ? 77.422 44.104 50.888 1.00 36.66 99 VAL A CA 1
ATOM 698 C C . VAL A 1 99 ? 78.370 43.031 50.316 1.00 38.66 99 VAL A C 1
ATOM 699 O O . VAL A 1 99 ? 79.351 43.359 49.643 1.00 46.86 99 VAL A O 1
ATOM 703 N N . GLY A 1 100 ? 78.057 41.757 50.558 1.00 39.21 100 GLY A N 1
ATOM 704 C CA . GLY A 1 100 ? 78.918 40.648 50.157 1.00 34.95 100 GLY A CA 1
ATOM 705 C C . GLY A 1 100 ? 78.999 40.421 48.658 1.00 40.96 100 GLY A C 1
ATOM 706 O O . GLY A 1 100 ? 77.995 40.565 47.956 1.00 38.24 100 GLY A O 1
ATOM 707 N N . ASP A 1 101 ? 80.187 40.046 48.176 1.00 37.12 101 ASP A N 1
ATOM 708 C CA . ASP A 1 101 ? 80.467 39.918 46.743 1.00 39.12 101 ASP A CA 1
ATOM 709 C C . ASP A 1 101 ? 79.528 38.973 46.003 1.00 39.31 101 ASP A C 1
ATOM 710 O O . ASP A 1 101 ? 79.199 39.201 44.830 1.00 35.64 101 ASP A O 1
ATOM 715 N N . HIS A 1 102 ? 79.100 37.913 46.689 1.00 32.16 102 HIS A N 1
ATOM 716 C CA . HIS A 1 102 ? 78.271 36.890 46.062 1.00 33.71 102 HIS A CA 1
ATOM 717 C C . HIS A 1 102 ? 76.845 37.378 45.785 1.00 29.81 102 HIS A C 1
ATOM 718 O O . HIS A 1 102 ? 76.153 36.813 44.936 1.00 29.95 102 HIS A O 1
ATOM 725 N N . LEU A 1 103 ? 76.417 38.443 46.464 1.00 25.46 103 LEU A N 1
ATOM 726 C CA . LEU A 1 103 ? 75.031 38.881 46.356 1.00 23.03 103 LEU A CA 1
ATOM 727 C C . LEU A 1 103 ? 74.868 40.348 45.953 1.00 24.38 103 LEU A C 1
ATOM 728 O O . LEU A 1 103 ? 73.778 40.754 45.570 1.00 24.48 103 LEU A O 1
ATOM 733 N N . VAL A 1 104 ? 75.927 41.142 46.070 1.00 23.25 104 VAL A N 1
ATOM 734 C CA . VAL A 1 104 ? 75.765 42.594 45.929 1.00 23.37 104 VAL A CA 1
ATOM 735 C C . VAL A 1 104 ? 75.176 42.971 44.557 1.00 23.72 104 VAL A C 1
ATOM 736 O O . VAL A 1 104 ? 75.729 42.640 43.517 1.00 24.60 104 VAL A O 1
ATOM 740 N N . GLY A 1 105 ? 74.023 43.627 44.575 1.00 20.57 105 GLY A N 1
ATOM 741 C CA . GLY A 1 105 ? 73.406 44.096 43.336 1.00 23.34 105 GLY A CA 1
ATOM 742 C C . GLY A 1 105 ? 72.740 43.007 42.509 1.00 23.08 105 GLY A C 1
ATOM 743 O O . GLY A 1 105 ? 72.291 43.270 41.394 1.00 20.28 105 GLY A O 1
ATOM 744 N N . ASN A 1 106 ? 72.640 41.781 43.029 1.00 19.61 106 ASN A N 1
ATOM 745 C CA . ASN A 1 106 ? 71.982 40.732 42.242 1.00 20.45 106 ASN A CA 1
ATOM 746 C C . ASN A 1 106 ? 70.536 41.046 41.950 1.00 18.95 106 ASN A C 1
ATOM 747 O O . ASN A 1 106 ? 69.793 41.448 42.833 1.00 19.64 106 ASN A O 1
ATOM 752 N N . VAL A 1 107 ? 70.133 40.851 40.701 1.00 17.92 107 VAL A N 1
ATOM 753 C CA . VAL A 1 107 ? 68.742 41.056 40.348 1.00 17.84 107 VAL A CA 1
ATOM 754 C C . VAL A 1 107 ? 68.143 39.716 39.963 1.00 19.92 107 VAL A C 1
ATOM 755 O O . VAL A 1 107 ? 68.630 39.066 39.036 1.00 19.14 107 VAL A O 1
ATOM 759 N N . TYR A 1 108 ? 67.120 39.278 40.701 1.00 20.10 108 TYR A N 1
ATOM 760 C CA . TYR A 1 108 ? 66.429 38.011 40.387 1.00 18.10 108 TYR A CA 1
ATOM 761 C C . TYR A 1 108 ? 65.036 38.273 39.849 1.00 20.32 108 TYR A C 1
ATOM 762 O O . TYR A 1 108 ? 64.319 39.137 40.374 1.00 20.26 108 TYR A O 1
ATOM 771 N N . VAL A 1 109 ? 64.642 37.526 38.819 1.00 18.62 109 VAL A N 1
ATOM 772 C CA . VAL A 1 109 ? 63.304 37.668 38.271 1.00 18.03 109 VAL A CA 1
ATOM 773 C C . VAL A 1 109 ? 62.658 36.308 38.165 1.00 21.90 109 VAL A C 1
ATOM 774 O O . VAL A 1 109 ? 63.233 35.413 37.536 1.00 21.89 109 VAL A O 1
ATOM 778 N N . ARG A 1 110 ? 61.477 36.141 38.755 1.00 19.79 110 ARG A N 1
ATOM 779 C CA . ARG A 1 110 ? 60.727 34.909 38.522 1.00 22.05 110 ARG A CA 1
ATOM 780 C C . ARG A 1 110 ? 59.618 35.168 37.516 1.00 21.50 110 ARG A C 1
ATOM 781 O O . ARG A 1 110 ? 58.767 36.032 37.730 1.00 22.57 110 ARG A O 1
ATOM 789 N N . PHE A 1 111 ? 59.666 34.442 36.400 1.00 20.00 111 PHE A N 1
ATOM 790 C CA . PHE A 1 111 ? 58.625 34.459 35.384 1.00 22.48 111 PHE A CA 1
ATOM 791 C C . PHE A 1 111 ? 57.588 33.373 35.621 1.00 24.42 111 PHE A C 1
ATOM 792 O O . PHE A 1 111 ? 57.859 32.366 36.291 1.00 25.94 111 PHE A O 1
ATOM 800 N N . LYS A 1 112 ? 56.411 33.560 35.044 1.00 23.54 112 LYS A N 1
ATOM 801 C CA . LYS A 1 112 ? 55.380 32.528 35.106 1.00 28.09 112 LYS A CA 1
ATOM 802 C C . LYS A 1 112 ? 55.794 31.263 34.347 1.00 28.74 112 LYS A C 1
ATOM 803 O O . LYS A 1 112 ? 55.521 30.142 34.801 1.00 28.55 112 LYS A O 1
ATOM 809 N N . TYR A 1 113 ? 56.458 31.442 33.208 1.00 26.61 113 TYR A N 1
ATOM 810 C CA . TYR A 1 113 ? 56.824 30.317 32.339 1.00 27.60 113 TYR A CA 1
ATOM 811 C C . TYR A 1 113 ? 58.318 30.179 32.146 1.00 26.85 113 TYR A C 1
ATOM 812 O O . TYR A 1 113 ? 59.023 31.177 32.000 1.00 24.58 113 TYR A O 1
ATOM 821 N N . GLU A 1 114 ? 58.798 28.935 32.119 1.00 24.51 114 GLU A N 1
ATOM 822 C CA . GLU A 1 114 ? 60.212 28.657 31.901 1.00 23.73 114 GLU A CA 1
ATOM 823 C C . GLU A 1 114 ? 60.705 29.199 30.559 1.00 22.73 114 GLU A C 1
ATOM 824 O O . GLU A 1 114 ? 61.858 29.610 30.427 1.00 23.00 114 GLU A O 1
ATOM 830 N N . GLU A 1 115 ? 59.838 29.189 29.555 1.00 24.73 115 GLU A N 1
ATOM 831 C CA . GLU A 1 115 ? 60.231 29.684 28.238 1.00 26.61 115 GLU A CA 1
ATOM 832 C C . GLU A 1 115 ? 60.577 31.170 28.255 1.00 24.34 115 GLU A C 1
ATOM 833 O O . GLU A 1 115 ? 61.441 31.631 27.511 1.00 25.69 115 GLU A O 1
ATOM 839 N N . SER A 1 116 ? 59.877 31.921 29.099 1.00 23.75 116 SER A N 1
ATOM 840 C CA . SER A 1 116 ? 60.179 33.337 29.267 1.00 23.49 116 SER A CA 1
ATOM 841 C C . SER A 1 116 ? 61.591 33.539 29.792 1.00 22.59 116 SER A C 1
ATOM 842 O O . SER A 1 116 ? 62.327 34.395 29.285 1.00 21.68 116 SER A O 1
ATOM 845 N N . ALA A 1 117 ? 61.968 32.759 30.814 1.00 20.88 117 ALA A N 1
ATOM 846 C CA . ALA A 1 117 ? 63.299 32.856 31.405 1.00 22.15 117 ALA A CA 1
ATOM 847 C C . ALA A 1 117 ? 64.392 32.555 30.391 1.00 21.76 117 ALA A C 1
ATOM 848 O O . ALA A 1 117 ? 65.425 33.226 30.350 1.00 21.31 117 ALA A O 1
ATOM 850 N N . GLN A 1 118 ? 64.182 31.537 29.561 1.00 22.22 118 GLN A N 1
ATOM 851 C CA . GLN A 1 118 ? 65.191 31.229 28.559 1.00 21.64 118 GLN A CA 1
ATOM 852 C C . GLN A 1 118 ? 65.295 32.345 27.516 1.00 21.17 118 GLN A C 1
ATOM 853 O O . GLN A 1 118 ? 66.388 32.780 27.168 1.00 23.35 118 GLN A O 1
ATOM 859 N N . ASN A 1 119 ? 64.155 32.817 27.030 1.00 21.63 119 ASN A N 1
ATOM 860 C CA . ASN A 1 119 ? 64.155 33.931 26.077 1.00 20.95 119 ASN A CA 1
ATOM 861 C C . ASN A 1 119 ? 64.831 35.168 26.672 1.00 23.17 119 ASN A C 1
ATOM 862 O O . ASN A 1 119 ? 65.573 35.881 25.990 1.00 23.15 119 ASN A O 1
ATOM 867 N N . ALA A 1 120 ? 64.611 35.386 27.966 1.00 22.22 120 ALA A N 1
ATOM 868 C CA . ALA A 1 120 ? 65.21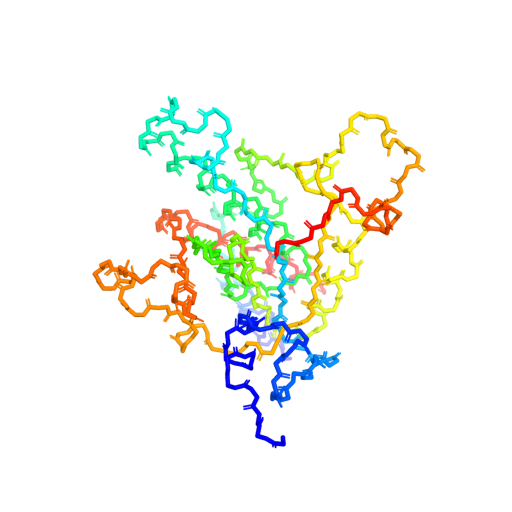4 36.533 28.625 1.00 22.28 120 ALA A CA 1
ATOM 869 C C . ALA A 1 120 ? 66.739 36.435 28.677 1.00 19.77 120 ALA A C 1
ATOM 870 O O . ALA A 1 120 ? 67.425 37.370 28.268 1.00 23.17 120 ALA A O 1
ATOM 872 N N . ILE A 1 121 ? 67.297 35.327 29.161 1.00 20.68 121 ILE A N 1
ATOM 873 C CA . ILE A 1 121 ? 68.742 35.345 29.323 1.00 22.13 121 ILE A CA 1
ATOM 874 C C . ILE A 1 121 ? 69.434 35.401 27.953 1.00 22.88 121 ILE A C 1
ATOM 875 O O . ILE A 1 121 ? 70.476 36.040 27.825 1.00 22.95 121 ILE A O 1
ATOM 880 N N . ASP A 1 122 ? 68.844 34.766 26.938 1.00 23.66 122 ASP A N 1
ATOM 881 C CA . ASP A 1 122 ? 69.440 34.781 25.599 1.00 23.70 122 ASP A CA 1
ATOM 882 C C . ASP A 1 122 ? 69.491 36.211 25.056 1.00 25.95 122 ASP A C 1
ATOM 883 O O . ASP A 1 122 ? 70.511 36.650 24.519 1.00 28.19 122 ASP A O 1
ATOM 888 N N . ASP A 1 123 ? 68.412 36.967 25.228 1.00 22.84 123 ASP A N 1
ATOM 889 C CA . ASP A 1 123 ? 68.429 38.363 24.789 1.00 25.73 123 ASP A CA 1
ATOM 890 C C . ASP A 1 123 ? 69.331 39.218 25.678 1.00 25.09 123 ASP A C 1
ATOM 891 O O . ASP A 1 123 ? 70.137 40.012 25.189 1.00 25.04 123 ASP A O 1
ATOM 896 N N . LEU A 1 124 ? 69.204 39.060 26.999 1.00 21.89 124 LEU A N 1
ATOM 897 C CA . LEU A 1 124 ? 69.924 39.944 27.919 1.00 20.35 124 LEU A CA 1
ATOM 898 C C . LEU A 1 124 ? 71.439 39.791 27.805 1.00 21.94 124 LEU A C 1
ATOM 899 O O . LEU A 1 124 ? 72.171 40.759 27.951 1.00 21.71 124 LEU A O 1
ATOM 904 N N . ASN A 1 125 ? 71.910 38.577 27.511 1.00 24.18 125 ASN A N 1
ATOM 905 C CA . ASN A 1 125 ? 73.354 38.356 27.455 1.00 23.81 125 ASN A CA 1
ATOM 906 C C . ASN A 1 125 ? 74.035 39.059 26.281 1.00 27.00 125 ASN A C 1
ATOM 907 O O . ASN A 1 125 ? 75.263 39.155 26.248 1.00 25.68 125 ASN A O 1
ATOM 912 N N . SER A 1 126 ? 73.236 39.571 25.347 1.00 27.73 126 SER A N 1
ATOM 913 C CA . SER A 1 126 ? 73.768 40.354 24.227 1.00 27.42 126 SER A CA 1
ATOM 914 C C . SER A 1 126 ? 73.586 41.851 24.429 1.00 27.76 126 SER A C 1
ATOM 915 O O . SER A 1 126 ? 73.898 42.653 23.531 1.00 27.29 126 SER A O 1
ATOM 918 N N . ARG A 1 127 ? 73.104 42.254 25.603 1.00 23.87 127 ARG A N 1
ATOM 919 C CA . ARG A 1 127 ? 72.802 43.668 25.823 1.00 25.56 127 ARG A CA 1
ATOM 920 C C . ARG A 1 127 ? 73.671 44.328 26.876 1.00 24.39 127 ARG A C 1
ATOM 921 O O . ARG A 1 127 ? 74.426 43.667 27.591 1.00 25.06 127 ARG A O 1
ATOM 929 N N . TRP A 1 128 ? 73.562 45.652 26.938 1.00 24.65 128 TRP A N 1
ATOM 930 C CA . TRP A 1 128 ? 74.263 46.488 27.892 1.00 22.73 128 TRP A CA 1
ATOM 931 C C . TRP A 1 128 ? 73.254 47.152 28.826 1.00 26.21 128 TRP A C 1
ATOM 932 O O . TRP A 1 128 ? 72.102 47.369 28.430 1.00 23.57 128 TRP A O 1
ATOM 943 N N . TYR A 1 129 ? 73.693 47.480 30.040 1.00 24.14 129 TYR A N 1
ATOM 944 C CA . TYR A 1 129 ? 72.903 48.301 30.962 1.00 20.66 129 TYR A CA 1
ATOM 945 C C . TYR A 1 129 ? 73.808 49.326 31.620 1.00 23.82 129 TYR A C 1
ATOM 946 O O . TYR A 1 129 ? 74.806 48.961 32.249 1.00 24.88 129 TYR A O 1
ATOM 955 N N . SER A 1 130 ? 73.459 50.608 31.465 1.00 24.35 130 SER A N 1
ATOM 956 C CA . SER A 1 130 ? 74.201 51.712 32.060 1.00 25.10 130 SER A CA 1
ATOM 957 C C . SER A 1 130 ? 75.712 51.537 31.878 1.00 30.42 130 SER A C 1
ATOM 958 O O . SER A 1 130 ? 76.481 51.640 32.838 1.00 31.17 130 SER A O 1
ATOM 961 N N . GLN A 1 131 ? 76.091 51.243 30.635 1.00 30.11 131 GLN A N 1
ATOM 962 C CA . GLN A 1 131 ? 77.477 51.219 30.151 1.00 30.09 131 GLN A CA 1
ATOM 963 C C . GLN A 1 131 ? 78.286 50.015 30.645 1.00 31.64 131 GLN A C 1
ATOM 964 O O . GLN A 1 131 ? 79.514 50.026 30.591 1.00 31.05 131 GLN A O 1
ATOM 970 N N . ARG A 1 132 ? 77.582 48.974 31.092 1.00 27.33 132 ARG A N 1
ATOM 971 C CA . ARG A 1 132 ? 78.197 47.679 31.410 1.00 28.32 132 ARG A CA 1
ATOM 972 C C . ARG A 1 132 ? 77.459 46.544 30.704 1.00 27.68 132 ARG A C 1
ATOM 973 O O . ARG A 1 132 ? 76.235 46.576 30.562 1.00 25.65 132 ARG A O 1
ATOM 981 N N . PRO A 1 133 ? 78.196 45.526 30.236 1.00 30.32 133 PRO A N 1
ATOM 982 C CA . PRO A 1 133 ? 77.515 44.419 29.565 1.00 26.27 133 PRO A CA 1
ATOM 983 C C . PRO A 1 133 ? 76.715 43.592 30.571 1.00 29.48 133 PRO A C 1
ATOM 984 O O . PRO A 1 133 ? 77.157 43.433 31.702 1.00 27.06 133 PRO A O 1
ATOM 988 N N . VAL A 1 134 ? 75.567 43.077 30.159 1.00 24.35 134 VAL A N 1
ATOM 989 C CA . VAL A 1 134 ? 74.686 42.364 31.081 1.00 26.57 134 VAL A CA 1
ATOM 990 C C . VAL A 1 134 ? 75.047 40.894 31.161 1.00 24.51 134 VAL A C 1
ATOM 991 O O . VAL A 1 134 ? 75.199 40.246 30.140 1.00 23.00 134 VAL A O 1
ATOM 995 N N . TYR A 1 135 ? 75.201 40.382 32.385 1.00 23.13 135 TYR A N 1
ATOM 996 C CA . TYR A 1 135 ? 75.300 38.941 32.620 1.00 27.10 135 TYR A CA 1
ATOM 997 C C . TYR A 1 135 ? 73.942 38.411 33.075 1.00 24.49 135 TYR A C 1
ATOM 998 O O . TYR A 1 135 ? 73.304 39.007 33.953 1.00 23.68 135 TYR A O 1
ATOM 1007 N N . ALA A 1 136 ? 73.492 37.311 32.491 1.00 23.49 136 ALA A N 1
ATOM 1008 C CA . ALA A 1 136 ? 72.238 36.695 32.904 1.00 20.66 136 ALA A CA 1
ATOM 1009 C C . ALA A 1 136 ? 72.355 35.180 32.877 1.00 24.63 136 ALA A C 1
ATOM 1010 O O . ALA A 1 136 ? 72.966 34.621 31.964 1.00 23.85 136 ALA A O 1
ATOM 1012 N N . GLU A 1 137 ? 71.741 34.517 33.849 1.00 20.95 137 GLU A N 1
ATOM 1013 C CA . GLU A 1 137 ? 71.722 33.061 33.874 1.00 22.22 137 GLU A CA 1
ATOM 1014 C C . GLU A 1 137 ? 70.423 32.537 34.464 1.00 25.24 137 GLU A C 1
ATOM 1015 O O . GLU A 1 137 ? 69.731 33.251 35.213 1.00 22.03 137 GLU A O 1
ATOM 1021 N N . LEU A 1 138 ? 70.088 31.289 34.150 1.00 21.73 138 LEU A N 1
ATOM 1022 C CA . LEU A 1 138 ? 68.993 30.639 34.846 1.00 19.24 138 LEU A CA 1
ATOM 1023 C C . LEU A 1 138 ? 69.390 30.425 36.302 1.00 22.11 138 LEU A C 1
ATOM 1024 O O . LEU A 1 138 ? 70.560 30.163 36.609 1.00 22.65 138 LEU A O 1
ATOM 1029 N N . SER A 1 139 ? 68.406 30.529 37.179 1.00 20.69 139 SER A N 1
ATOM 1030 C CA . SER A 1 139 ? 68.649 30.412 38.623 1.00 19.79 139 SER A CA 1
ATOM 1031 C C . SER A 1 139 ? 67.825 29.300 39.241 1.00 20.53 139 SER A C 1
ATOM 1032 O O . SER A 1 139 ? 66.662 29.096 38.880 1.00 22.67 139 SER A O 1
ATOM 1035 N N . PRO A 1 140 ? 68.419 28.578 40.210 1.00 23.37 140 PRO A N 1
ATOM 1036 C CA . PRO A 1 140 ? 67.684 27.525 40.913 1.00 24.65 140 PRO A CA 1
ATOM 1037 C C . PRO A 1 140 ? 66.667 28.035 41.935 1.00 29.00 140 PRO A C 1
ATOM 1038 O O . PRO A 1 140 ? 65.872 27.232 42.428 1.00 27.82 140 PRO A O 1
ATOM 1042 N N . VAL A 1 141 ? 66.698 29.328 42.267 1.00 23.58 141 VAL A N 1
ATOM 1043 C CA . VAL A 1 141 ? 65.813 29.855 43.309 1.00 23.15 141 VAL A CA 1
ATOM 1044 C C . VAL A 1 141 ? 64.345 29.607 42.984 1.00 32.39 141 VAL A C 1
ATOM 1045 O O . VAL A 1 141 ? 63.889 29.885 41.876 1.00 33.47 141 VAL A O 1
ATOM 1049 N N . THR A 1 142 ? 63.606 29.068 43.946 1.00 33.09 142 THR A N 1
ATOM 1050 C CA . THR A 1 142 ? 62.192 28.768 43.739 1.00 35.50 142 THR A CA 1
ATOM 1051 C C . THR A 1 142 ? 61.280 29.533 44.704 1.00 36.81 142 THR A C 1
ATOM 1052 O O . THR A 1 142 ? 60.086 29.674 44.456 1.00 42.05 142 THR A O 1
ATOM 1056 N N . ASP A 1 143 ? 61.837 30.024 45.801 1.00 31.13 143 ASP A N 1
ATOM 1057 C CA . ASP A 1 143 ? 61.010 30.661 46.821 1.00 31.54 143 ASP A CA 1
ATOM 1058 C C . ASP A 1 143 ? 61.740 31.853 47.422 1.00 31.10 143 ASP A C 1
ATOM 1059 O O . ASP A 1 143 ? 62.632 31.688 48.249 1.00 31.70 143 ASP A O 1
ATOM 1064 N N . PHE A 1 144 ? 61.362 33.055 47.003 1.00 28.80 144 PHE A N 1
ATOM 1065 C CA . PHE A 1 144 ? 62.038 34.242 47.496 1.00 30.23 144 PHE A CA 1
ATOM 1066 C C . PHE A 1 144 ? 61.811 34.433 48.999 1.00 32.73 144 PHE A C 1
ATOM 1067 O O . PHE A 1 144 ? 62.624 35.067 49.660 1.00 31.40 144 PHE A O 1
ATOM 1075 N N . ARG A 1 145 ? 60.728 33.876 49.540 1.00 34.24 145 ARG A N 1
ATOM 1076 C CA . ARG A 1 145 ? 60.478 33.977 50.988 1.00 38.87 145 ARG A CA 1
ATOM 1077 C C . ARG A 1 145 ? 61.594 33.293 51.787 1.00 37.75 145 ARG A C 1
ATOM 1078 O O . ARG A 1 145 ? 62.123 33.866 52.743 1.00 41.39 145 ARG A O 1
ATOM 1086 N N . GLU A 1 146 ? 61.955 32.075 51.384 1.00 35.57 146 GLU A N 1
ATOM 1087 C CA . GLU A 1 146 ? 63.084 31.365 51.985 1.00 38.22 146 GLU A CA 1
ATOM 1088 C C . GLU A 1 146 ? 64.392 32.109 51.773 1.00 35.34 146 GLU A C 1
ATOM 1089 O O . GLU A 1 146 ? 65.267 32.100 52.639 1.00 32.39 146 GLU A O 1
ATOM 1095 N N . ALA A 1 147 ? 64.527 32.740 50.607 1.00 26.06 147 ALA A N 1
ATOM 1096 C CA . ALA A 1 147 ? 65.807 33.273 50.191 1.00 23.11 147 ALA A CA 1
ATOM 1097 C C . ALA A 1 147 ? 66.150 34.606 50.827 1.00 22.37 147 ALA A C 1
ATOM 1098 O O . ALA A 1 147 ? 67.321 34.970 50.889 1.00 22.09 147 ALA A O 1
ATOM 1100 N N . CYS A 1 148 ? 65.138 35.336 51.275 1.00 24.36 148 CYS A N 1
ATOM 1101 C CA . CYS A 1 148 ? 65.375 36.696 51.746 1.00 24.46 148 CYS A CA 1
ATOM 1102 C C . CYS A 1 148 ? 65.709 36.706 53.234 1.00 26.78 148 CYS A C 1
ATOM 1103 O O . CYS A 1 148 ? 65.184 35.914 54.013 1.00 31.22 148 CYS A O 1
ATOM 1106 N N . CYS A 1 149 ? 66.606 37.610 53.597 1.00 24.52 149 CYS A N 1
ATOM 1107 C CA . CYS A 1 149 ? 67.086 37.742 54.978 1.00 28.85 149 CYS A CA 1
ATOM 1108 C C . CYS A 1 149 ? 65.979 38.278 55.883 1.00 35.94 149 CYS A C 1
ATOM 1109 O O . CYS A 1 149 ? 65.526 39.408 55.706 1.00 31.59 149 CYS A O 1
ATOM 1112 N N . ARG A 1 150 ? 65.543 37.477 56.849 1.00 34.12 150 ARG A N 1
ATOM 1113 C CA . ARG A 1 150 ? 64.397 37.883 57.664 1.00 41.70 150 ARG A CA 1
ATOM 1114 C C . ARG A 1 150 ? 64.764 39.031 58.623 1.00 42.25 150 ARG A C 1
ATOM 1115 O O . ARG A 1 150 ? 63.905 39.835 58.931 1.00 40.69 150 ARG A O 1
ATOM 1123 N N . GLN A 1 151 ? 66.029 39.152 59.045 1.00 39.00 151 GLN A N 1
ATOM 1124 C CA . GLN A 1 151 ? 66.467 40.364 59.777 1.00 41.34 151 GLN A CA 1
ATOM 1125 C C . GLN A 1 151 ? 66.281 41.597 58.938 1.00 43.47 151 GLN A C 1
ATOM 1126 O O . GLN A 1 151 ? 65.608 42.512 59.375 1.00 42.14 151 GLN A O 1
ATOM 1132 N N . HIS A 1 152 ? 66.888 41.621 57.749 1.00 33.19 152 HIS A N 1
ATOM 1133 C CA . HIS A 1 152 ? 66.867 42.794 56.890 1.00 32.60 152 HIS A CA 1
ATOM 1134 C C . HIS A 1 152 ? 65.442 43.256 56.654 1.00 38.02 152 HIS A C 1
ATOM 1135 O O . HIS A 1 152 ? 65.189 44.431 56.479 1.00 38.13 152 HIS A O 1
ATOM 1142 N N . GLU A 1 153 ? 64.518 42.309 56.659 1.00 38.50 153 GLU A N 1
ATOM 1143 C CA . GLU A 1 153 ? 63.130 42.653 56.616 1.00 46.20 153 GLU A CA 1
ATOM 1144 C C . GLU A 1 153 ? 62.679 43.255 57.947 1.00 51.79 153 GLU A C 1
ATOM 1145 O O . GLU A 1 153 ? 62.485 44.466 58.043 1.00 55.19 153 GLU A O 1
ATOM 1151 N N . THR A 1 154 ? 62.476 42.391 58.946 1.00 52.23 154 THR A N 1
ATOM 1152 C CA . THR A 1 154 ? 61.912 42.784 60.238 1.00 52.39 154 THR A CA 1
ATOM 1153 C C . THR A 1 154 ? 62.713 43.906 60.924 1.00 54.14 154 THR A C 1
ATOM 1154 O O . THR A 1 154 ? 62.174 44.987 61.169 1.00 57.63 154 THR A O 1
ATOM 1158 N N . SER A 1 155 ? 63.988 43.672 61.223 1.00 52.52 155 SER A N 1
ATOM 1159 C CA . SER A 1 155 ? 64.840 44.735 61.760 1.00 55.19 155 SER A CA 1
ATOM 1160 C C . SER A 1 155 ? 65.918 45.120 60.756 1.00 50.26 155 SER A C 1
ATOM 1161 O O . SER A 1 155 ? 65.660 45.206 59.553 1.00 56.12 155 SER A O 1
ATOM 1163 N N . GLU A 1 156 ? 67.120 45.376 61.257 1.00 51.77 156 GLU A N 1
ATOM 1164 C CA . GLU A 1 156 ? 68.278 45.455 60.390 1.00 48.49 156 GLU A CA 1
ATOM 1165 C C . GLU A 1 156 ? 69.130 44.222 60.560 1.00 48.58 156 GLU A C 1
ATOM 1166 O O . GLU A 1 156 ? 69.305 43.697 61.664 1.00 48.31 156 GLU A O 1
ATOM 1172 N N . CYS A 1 157 ? 69.656 43.758 59.444 1.00 44.16 157 CYS A N 1
ATOM 1173 C CA . CYS A 1 157 ? 70.672 42.743 59.481 1.00 43.28 157 CYS A CA 1
ATOM 1174 C C . CYS A 1 157 ? 71.986 43.452 59.717 1.00 42.63 157 CYS A C 1
ATOM 1175 O O . CYS A 1 157 ? 72.302 44.422 59.033 1.00 47.79 157 CYS A O 1
ATOM 1178 N N . GLN A 1 158 ? 72.747 42.975 60.688 1.00 43.56 158 GLN A N 1
ATOM 1179 C CA . GLN A 1 158 ? 74.027 43.582 60.990 1.00 47.43 158 GLN A CA 1
ATOM 1180 C C . GLN A 1 158 ? 75.178 42.625 60.708 1.00 47.11 158 GLN A C 1
ATOM 1181 O O . GLN A 1 158 ? 76.204 42.668 61.391 1.00 49.69 158 GLN A O 1
ATOM 1187 N N . ARG A 1 159 ? 75.010 41.752 59.714 1.00 41.16 159 ARG A N 1
ATOM 1188 C CA . ARG A 1 159 ? 76.047 40.777 59.404 1.00 37.05 159 ARG A CA 1
ATOM 1189 C C . ARG A 1 159 ? 76.898 41.243 58.240 1.00 34.41 159 ARG A C 1
ATOM 1190 O O . ARG A 1 159 ? 78.017 40.770 58.052 1.00 36.23 159 ARG A O 1
ATOM 1198 N N . GLY A 1 160 ? 76.370 42.177 57.455 1.00 37.27 160 GLY A N 1
ATOM 1199 C CA . GLY A 1 160 ? 77.128 42.729 56.350 1.00 33.82 160 GLY A CA 1
ATOM 1200 C C . GLY A 1 160 ? 77.405 41.671 55.307 1.00 34.40 160 GLY A C 1
ATOM 1201 O O . GLY A 1 160 ? 76.489 40.968 54.887 1.00 33.50 160 GLY A O 1
ATOM 1202 N N . GLY A 1 161 ? 78.670 41.535 54.913 1.00 34.28 161 GLY A N 1
ATOM 1203 C CA . GLY A 1 161 ? 79.068 40.544 53.927 1.00 35.79 161 GLY A CA 1
ATOM 1204 C C . GLY A 1 161 ? 79.009 39.124 54.446 1.00 38.11 161 GLY A C 1
ATOM 1205 O O . GLY A 1 161 ? 79.111 38.163 53.674 1.00 41.42 161 GLY A O 1
ATOM 1206 N N . LEU A 1 162 ? 78.846 38.982 55.760 1.00 35.02 162 LEU A N 1
ATOM 1207 C CA . LEU A 1 162 ? 78.727 37.657 56.357 1.00 37.72 162 LEU A CA 1
ATOM 1208 C C . LEU A 1 162 ? 77.370 37.050 56.047 1.00 34.21 162 LEU A C 1
ATOM 1209 O O . LEU A 1 162 ? 77.211 35.834 56.088 1.00 32.73 162 LEU A O 1
ATOM 1214 N N . CYS A 1 163 ? 76.387 37.892 55.729 1.00 32.00 163 CYS A N 1
ATOM 1215 C CA . CYS A 1 163 ? 75.045 37.375 55.485 1.00 30.26 163 CYS A CA 1
ATOM 1216 C C . CYS A 1 163 ? 74.976 36.638 54.176 1.00 26.51 163 CYS A C 1
ATOM 1217 O O . CYS A 1 163 ? 75.484 37.116 53.153 1.00 25.42 163 CYS A O 1
ATOM 1220 N N . ASN A 1 164 ? 74.302 35.494 54.206 1.00 27.19 164 ASN A N 1
ATOM 1221 C CA . ASN A 1 164 ? 74.166 34.644 53.035 1.00 23.65 164 ASN A CA 1
ATOM 1222 C C . ASN A 1 164 ? 72.790 34.710 52.377 1.00 22.32 164 ASN A C 1
ATOM 1223 O O . ASN A 1 164 ? 72.534 34.028 51.385 1.00 24.12 164 ASN A O 1
ATOM 1228 N N . PHE A 1 165 ? 71.906 35.536 52.924 1.00 20.47 165 PHE A N 1
ATOM 1229 C CA . PHE A 1 165 ? 70.534 35.636 52.434 1.00 20.40 165 PHE A CA 1
ATOM 1230 C C . PHE A 1 165 ? 70.348 36.957 51.692 1.00 20.92 165 PHE A C 1
ATOM 1231 O O . PHE A 1 165 ? 71.141 37.889 51.868 1.00 23.19 165 PHE A O 1
ATOM 1239 N N . MET A 1 166 ? 69.317 37.027 50.858 1.00 20.62 166 MET A N 1
ATOM 1240 C CA . MET A 1 166 ? 69.087 38.232 50.060 1.00 19.67 166 MET A CA 1
ATOM 1241 C C . MET A 1 166 ? 68.645 39.409 50.916 1.00 20.53 166 MET A C 1
ATOM 1242 O O . MET A 1 166 ? 67.751 39.278 51.751 1.00 21.97 166 MET A O 1
ATOM 1247 N N . HIS A 1 167 ? 69.248 40.565 50.685 1.00 20.46 167 HIS A N 1
ATOM 1248 C CA . HIS A 1 167 ? 68.738 41.796 51.291 1.00 20.78 167 HIS A CA 1
ATOM 1249 C C . HIS A 1 167 ? 67.907 42.519 50.254 1.00 20.74 167 HIS A C 1
ATOM 1250 O O . HIS A 1 167 ? 68.432 43.339 49.508 1.00 24.54 167 HIS A O 1
ATOM 1257 N N . ALA A 1 168 ? 66.624 42.187 50.201 1.00 22.73 168 ALA A N 1
ATOM 1258 C CA . ALA A 1 168 ? 65.735 42.685 49.163 1.00 22.90 168 ALA A CA 1
ATOM 1259 C C . ALA A 1 168 ? 65.484 44.153 49.391 1.00 25.33 168 ALA A C 1
ATOM 1260 O O . ALA A 1 168 ? 65.017 44.560 50.463 1.00 27.19 168 ALA A O 1
ATOM 1262 N N . LYS A 1 169 ? 65.830 44.960 48.406 1.00 20.33 169 LYS A N 1
ATOM 1263 C CA . LYS A 1 169 ? 65.573 46.398 48.505 1.00 22.57 169 LYS A CA 1
ATOM 1264 C C . LYS A 1 169 ? 64.246 46.678 47.837 1.00 24.29 169 LYS A C 1
ATOM 1265 O O . LYS A 1 169 ? 64.045 46.335 46.663 1.00 22.93 169 LYS A O 1
ATOM 1271 N N . LYS A 1 170 ? 63.315 47.276 48.581 1.00 24.05 170 LYS A N 1
ATOM 1272 C CA . LYS A 1 170 ? 61.958 47.387 48.066 1.00 25.51 170 LYS A CA 1
ATOM 1273 C C . LYS A 1 170 ? 61.645 48.767 47.544 1.00 25.16 170 LYS A C 1
ATOM 1274 O O . LYS A 1 170 ? 62.050 49.777 48.133 1.00 24.09 170 LYS A O 1
ATOM 1280 N N . PRO A 1 171 ? 60.905 48.816 46.431 1.00 23.11 171 PRO A N 1
ATOM 1281 C CA . PRO A 1 171 ? 60.484 50.098 45.876 1.00 23.59 171 PRO A CA 1
ATOM 1282 C C . PRO A 1 171 ? 59.272 50.629 46.641 1.00 26.25 171 PRO A C 1
ATOM 1283 O O . PRO A 1 171 ? 58.715 49.919 47.476 1.00 25.15 171 PRO A O 1
ATOM 1287 N N . SER A 1 172 ? 58.872 51.862 46.351 1.00 25.59 172 SER A N 1
ATOM 1288 C CA . SER A 1 172 ? 57.609 52.392 46.854 1.00 27.28 172 SER A CA 1
ATOM 1289 C C . SER A 1 172 ? 56.470 51.420 46.579 1.00 28.21 172 SER A C 1
ATOM 1290 O O . SER A 1 172 ? 56.292 50.970 45.447 1.00 25.44 172 SER A O 1
ATOM 1293 N N . PRO A 1 173 ? 55.695 51.074 47.617 1.00 26.94 173 PRO A N 1
ATOM 1294 C CA . PRO A 1 173 ? 54.590 50.135 47.416 1.00 29.63 173 PRO A CA 1
ATOM 1295 C C . PRO A 1 173 ? 53.608 50.570 46.326 1.00 27.83 173 PRO A C 1
ATOM 1296 O O . PRO A 1 173 ? 53.116 49.700 45.601 1.00 29.30 173 PRO A O 1
ATOM 1300 N N . GLN A 1 174 ? 53.358 51.872 46.183 1.00 26.61 174 GLN A N 1
ATOM 1301 C CA . GLN A 1 174 ? 52.439 52.330 45.147 1.00 30.59 174 GLN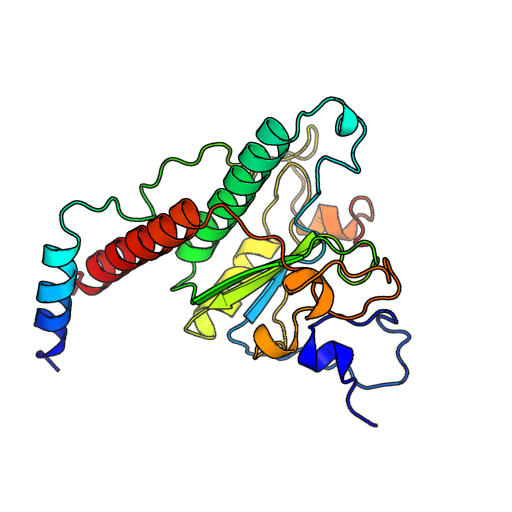 A CA 1
ATOM 1302 C C . GLN A 1 174 ? 52.992 52.020 43.754 1.00 29.40 174 GLN A C 1
ATOM 1303 O O . GLN A 1 174 ? 52.251 51.634 42.856 1.00 27.55 174 GLN A O 1
ATOM 1309 N N . LEU A 1 175 ? 54.295 52.208 43.588 1.00 25.27 175 LEU A N 1
ATOM 1310 C CA . LEU A 1 175 ? 54.928 51.890 42.298 1.00 26.98 175 LEU A CA 1
ATOM 1311 C C . LEU A 1 175 ? 54.764 50.415 41.951 1.00 22.76 175 LEU A C 1
ATOM 1312 O O . LEU A 1 175 ? 54.376 50.066 40.829 1.00 24.60 175 LEU A O 1
ATOM 1317 N N . LEU A 1 176 ? 55.072 49.537 42.899 1.00 25.53 176 LEU A N 1
ATOM 1318 C CA . LEU A 1 176 ? 54.919 48.110 42.633 1.00 27.64 176 LEU A CA 1
ATOM 1319 C C . LEU A 1 176 ? 53.473 47.786 42.251 1.00 26.73 176 LEU A C 1
ATOM 1320 O O . LEU A 1 176 ? 53.243 47.080 41.280 1.00 26.33 176 LEU A O 1
ATOM 1325 N N . ARG A 1 177 ? 52.495 48.327 42.981 1.00 26.94 177 ARG A N 1
ATOM 1326 C CA . ARG A 1 177 ? 51.094 48.042 42.650 1.00 28.37 177 ARG A CA 1
ATOM 1327 C C . ARG A 1 177 ? 50.758 48.530 41.244 1.00 26.71 177 ARG A C 1
ATOM 1328 O O . ARG A 1 177 ? 50.050 47.852 40.495 1.00 27.91 177 ARG A O 1
ATOM 1336 N N . ASP A 1 178 ? 51.299 49.687 40.882 1.00 26.58 178 ASP A N 1
ATOM 1337 C CA . ASP A 1 178 ? 51.040 50.270 39.574 1.00 24.87 178 ASP A CA 1
ATOM 1338 C C . ASP A 1 178 ? 51.661 49.424 38.469 1.00 23.67 178 ASP A C 1
ATOM 1339 O O . ASP A 1 178 ? 51.042 49.211 37.427 1.00 25.08 178 ASP A O 1
ATOM 1344 N N . LEU A 1 179 ? 52.883 48.950 38.697 1.00 24.60 179 LEU A N 1
ATOM 1345 C CA . LEU A 1 179 ? 53.561 48.081 37.713 1.00 24.92 179 LEU A CA 1
ATOM 1346 C C . LEU A 1 179 ? 52.807 46.771 37.514 1.00 23.68 179 LEU A C 1
ATOM 1347 O O . LEU A 1 179 ? 52.659 46.283 36.391 1.00 24.10 179 LEU A O 1
ATOM 1352 N N . VAL A 1 180 ? 52.353 46.182 38.617 1.00 24.35 180 VAL A N 1
ATOM 1353 C CA . VAL A 1 180 ? 51.566 44.953 38.543 1.00 24.96 180 VAL A CA 1
ATOM 1354 C C . VAL A 1 180 ? 50.279 45.184 37.743 1.00 24.92 180 VAL A C 1
ATOM 1355 O O . VAL A 1 180 ? 49.905 44.366 36.895 1.00 26.48 180 VAL A O 1
ATOM 1359 N N . LEU A 1 181 ? 49.620 46.315 37.984 1.00 25.90 181 LEU A N 1
ATOM 1360 C CA . LEU A 1 181 ? 48.418 46.651 37.219 1.00 26.00 181 LEU A CA 1
ATOM 1361 C C . LEU A 1 181 ? 48.712 46.860 35.736 1.00 26.11 181 LEU A C 1
ATOM 1362 O O . LEU A 1 181 ? 47.975 46.366 34.878 1.00 26.70 181 LEU A O 1
ATOM 1367 N N . ALA A 1 182 ? 49.775 47.606 35.446 1.00 23.04 182 ALA A N 1
ATOM 1368 C CA . ALA A 1 182 ? 50.195 47.858 34.066 1.00 23.08 182 ALA A CA 1
ATOM 1369 C C . ALA A 1 182 ? 50.500 46.553 33.328 1.00 24.92 182 ALA A C 1
ATOM 1370 O O . ALA A 1 182 ? 50.168 46.402 32.150 1.00 25.72 182 ALA A O 1
ATOM 1372 N N . GLN A 1 183 ? 51.132 45.610 34.014 1.00 25.02 183 GLN A N 1
ATOM 1373 C CA . GLN A 1 183 ? 51.421 44.320 33.389 1.00 23.96 183 GLN A CA 1
ATOM 1374 C C . GLN A 1 183 ? 50.135 43.529 33.135 1.00 25.88 183 GLN A C 1
ATOM 1375 O O . GLN A 1 183 ? 49.971 42.927 32.073 1.00 29.10 183 GLN A O 1
ATOM 1381 N N . ARG A 1 184 ? 49.230 43.538 34.109 1.00 27.87 184 ARG A N 1
ATOM 1382 C CA . ARG A 1 184 ? 47.930 42.882 33.958 1.00 33.34 184 ARG A CA 1
ATOM 1383 C C . ARG A 1 184 ? 47.208 43.393 32.719 1.00 31.80 184 ARG A C 1
ATOM 1384 O O . ARG A 1 184 ? 46.653 42.613 31.939 1.00 34.79 184 ARG A O 1
ATOM 1392 N N . LYS A 1 185 ? 47.238 44.707 32.521 1.00 29.31 185 LYS A N 1
ATOM 1393 C CA . LYS A 1 185 ? 46.643 45.315 31.336 1.00 30.91 185 LYS A CA 1
ATOM 1394 C C . LYS A 1 185 ? 47.335 44.836 30.057 1.00 35.96 185 LYS A C 1
ATOM 1395 O O . LYS A 1 185 ? 46.676 44.378 29.117 1.00 33.71 185 LYS A O 1
ATOM 1401 N N . TYR A 1 186 ? 48.662 44.938 30.033 1.00 29.04 186 TYR A N 1
ATOM 1402 C CA . TYR A 1 186 ? 49.459 44.463 28.900 1.00 31.16 186 TYR A CA 1
ATOM 1403 C C . TYR A 1 186 ? 49.149 43.005 28.559 1.00 33.46 186 TYR A C 1
ATOM 1404 O O . TYR A 1 186 ? 48.933 42.671 27.392 1.00 34.76 186 TYR A O 1
ATOM 1413 N N . LEU A 1 187 ? 49.116 42.154 29.582 1.00 34.25 187 LEU A N 1
ATOM 1414 C CA . LEU A 1 187 ? 48.857 40.723 29.396 1.00 35.24 187 LEU A CA 1
ATOM 1415 C C . LEU A 1 187 ? 47.456 40.472 28.855 1.00 41.71 187 LEU A C 1
ATOM 1416 O O . LEU A 1 187 ? 47.253 39.600 28.009 1.00 42.22 187 LEU A O 1
ATOM 1421 N N . ALA A 1 188 ? 46.491 41.231 29.360 1.00 36.21 188 ALA A N 1
ATOM 1422 C CA . ALA A 1 188 ? 45.109 41.111 28.912 1.00 42.01 188 ALA A CA 1
ATOM 1423 C C . ALA A 1 188 ? 44.955 41.536 27.454 1.00 43.33 188 ALA A C 1
ATOM 1424 O O . ALA A 1 188 ? 44.218 40.909 26.693 1.00 47.84 188 ALA A O 1
ATOM 1426 N N . LEU A 1 189 ? 45.652 42.600 27.061 1.00 41.69 189 LEU A N 1
ATOM 1427 C CA . LEU A 1 189 ? 45.584 43.080 25.683 1.00 44.99 189 LEU A CA 1
ATOM 1428 C C . LEU A 1 189 ? 46.212 42.074 24.723 1.00 50.51 189 LEU A C 1
ATOM 1429 O O . LEU A 1 189 ? 45.747 41.915 23.594 1.00 53.08 189 LEU A O 1
ATOM 1434 N N . ASN A 1 190 ? 47.269 41.400 25.173 1.00 46.55 190 ASN A N 1
ATOM 1435 C CA . ASN A 1 190 ? 47.910 40.367 24.365 1.00 47.85 190 ASN A CA 1
ATOM 1436 C C . ASN A 1 190 ? 47.027 39.134 24.232 1.00 52.33 190 ASN A C 1
ATOM 1437 O O . ASN A 1 190 ? 46.893 38.572 23.146 1.00 56.07 190 ASN A O 1
ATOM 1442 N N . ALA A 1 191 ? 46.426 38.719 25.342 1.00 50.70 191 ALA A N 1
ATOM 1443 C CA . ALA A 1 191 ? 45.522 37.575 25.343 1.00 52.62 191 ALA A CA 1
ATOM 1444 C C . ALA A 1 191 ? 44.288 37.860 24.494 1.00 60.12 191 ALA A C 1
ATOM 1445 O O . ALA A 1 191 ? 43.632 36.939 24.012 1.00 64.28 191 ALA A O 1
ATOM 1447 N N . ALA A 1 192 ? 43.982 39.140 24.307 1.00 57.62 192 ALA A N 1
ATOM 1448 C CA . ALA A 1 192 ? 42.847 39.544 23.485 1.00 61.56 192 ALA A CA 1
ATOM 1449 C C . ALA A 1 192 ? 43.223 39.603 22.005 1.00 67.01 192 ALA A C 1
ATOM 1450 O O . ALA A 1 192 ? 42.465 40.128 21.187 1.00 70.76 192 ALA A O 1
ATOM 1452 N N . GLU A 1 193 ? 44.393 39.072 21.663 1.00 65.96 193 GLU A N 1
ATOM 1453 C CA . GLU A 1 193 ? 44.798 38.971 20.263 1.00 66.66 193 GLU A CA 1
ATOM 1454 C C . GLU A 1 193 ? 44.739 37.525 19.777 1.00 70.97 193 GLU A C 1
ATOM 1455 O O . GLU A 1 193 ? 45.738 36.802 19.824 1.00 70.29 193 GLU A O 1
ATOM 1461 N N . GLU A 1 194 ? 43.555 37.118 19.320 1.00 72.88 194 GLU A N 1
ATOM 1462 C CA . GLU A 1 194 ? 43.328 35.794 18.745 1.00 68.98 194 GLU A CA 1
ATOM 1463 C C . GLU A 1 194 ? 41.913 35.712 18.180 1.00 71.12 194 GLU A C 1
ATOM 1464 O O . GLU A 1 194 ? 41.032 36.479 18.576 1.00 70.26 194 GLU A O 1
ATOM 1470 N N . ARG B 2 15 ? 39.001 27.004 26.065 1.00 79.60 105 ARG B N 1
ATOM 1471 C CA . ARG B 2 15 ? 37.619 27.238 26.467 1.00 79.11 105 ARG B CA 1
ATOM 1472 C C . ARG B 2 15 ? 37.239 28.700 26.268 1.00 79.14 105 ARG B C 1
ATOM 1473 O O . ARG B 2 15 ? 37.913 29.598 26.777 1.00 79.13 105 ARG B O 1
ATOM 1481 N N . GLU B 2 16 ? 36.151 28.937 25.539 1.00 81.00 106 GLU B N 1
ATOM 1482 C CA . GLU B 2 16 ? 35.687 30.300 25.270 1.00 78.34 106 GLU B CA 1
ATOM 1483 C C . GLU B 2 16 ? 35.223 31.023 26.528 1.00 76.17 106 GLU B C 1
ATOM 1484 O O . GLU B 2 16 ? 34.853 32.197 26.479 1.00 76.29 106 GLU B O 1
ATOM 1490 N N . ARG B 2 17 ? 35.216 30.303 27.643 1.00 75.88 107 ARG B N 1
ATOM 1491 C CA . ARG B 2 17 ? 35.124 30.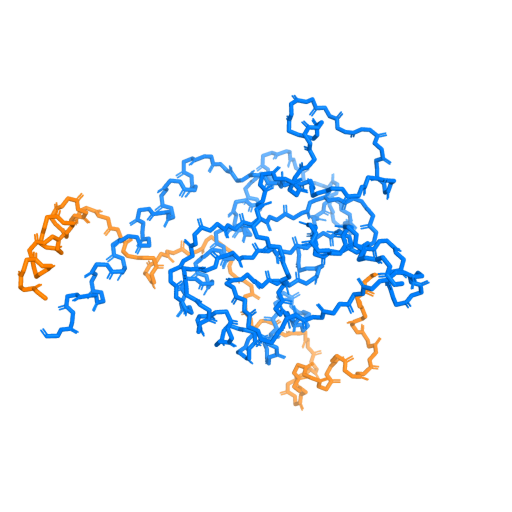903 28.965 1.00 75.76 107 ARG B CA 1
ATOM 1492 C C . ARG B 2 17 ? 36.196 31.971 29.144 1.00 75.88 107 ARG B C 1
ATOM 1493 O O . ARG B 2 17 ? 35.938 33.062 29.659 1.00 74.56 107 ARG B O 1
ATOM 1501 N N . SER B 2 18 ? 37.405 31.641 28.700 1.00 76.01 108 SER B N 1
ATOM 1502 C CA . SER B 2 18 ? 38.553 32.518 28.866 1.00 73.69 108 SER B CA 1
ATOM 1503 C C . SER B 2 18 ? 38.449 33.763 27.986 1.00 73.62 108 SER B C 1
ATOM 1504 O O . SER B 2 18 ? 39.065 34.785 28.281 1.00 72.50 108 SER B O 1
ATOM 1507 N N . VAL B 2 19 ? 37.658 33.682 26.920 1.00 72.50 109 VAL B N 1
ATOM 1508 C CA . VAL B 2 19 ? 37.432 34.837 26.051 1.00 69.49 109 VAL B CA 1
ATOM 1509 C C . VAL B 2 19 ? 36.721 35.964 26.810 1.00 70.38 109 VAL B C 1
ATOM 1510 O O . VAL B 2 19 ? 36.794 37.128 26.419 1.00 68.54 109 VAL B O 1
ATOM 1514 N N . ARG B 2 20 ? 36.079 35.620 27.924 1.00 71.65 110 ARG B N 1
ATOM 1515 C CA . ARG B 2 20 ? 35.332 36.604 28.696 1.00 69.19 110 ARG B CA 1
ATOM 1516 C C . ARG B 2 20 ? 35.851 36.783 30.130 1.00 70.33 110 ARG B C 1
ATOM 1517 O O . ARG B 2 20 ? 35.407 37.691 30.843 1.00 70.44 110 ARG B O 1
ATOM 1525 N N . SER B 2 21 ? 36.773 35.925 30.563 1.00 69.40 111 SER B N 1
ATOM 1526 C CA . SER B 2 21 ? 37.525 36.230 31.774 1.00 68.67 111 SER B CA 1
ATOM 1527 C C . SER B 2 21 ? 38.549 37.286 31.372 1.00 68.81 111 SER B C 1
ATOM 1528 O O . SER B 2 21 ? 39.033 38.061 32.202 1.00 67.98 111 SER B O 1
ATOM 1531 N N . ILE B 2 22 ? 38.871 37.293 30.080 1.00 67.04 112 ILE B N 1
ATOM 1532 C CA . ILE B 2 22 ? 39.648 38.357 29.459 1.00 65.06 112 ILE B CA 1
ATOM 1533 C C . ILE B 2 22 ? 38.816 39.632 29.409 1.00 65.56 112 ILE B C 1
ATOM 1534 O O . ILE B 2 22 ? 39.332 40.730 29.636 1.00 62.56 112 ILE B O 1
ATOM 1539 N N . GLU B 2 23 ? 37.525 39.481 29.118 1.00 65.85 113 GLU B N 1
ATOM 1540 C CA . GLU B 2 23 ? 36.612 40.622 29.049 1.00 65.34 113 GLU B CA 1
ATOM 1541 C C . GLU B 2 23 ? 36.443 41.308 30.405 1.00 60.62 113 GLU B C 1
ATOM 1542 O O . GLU B 2 23 ? 36.425 42.535 30.478 1.00 61.41 113 GLU B O 1
ATOM 1548 N N . GLN B 2 24 ? 36.324 40.526 31.475 1.00 61.44 114 GLN B N 1
ATOM 1549 C CA . GLN B 2 24 ? 36.179 41.114 32.805 1.00 62.25 114 GLN B CA 1
ATOM 1550 C C . GLN B 2 24 ? 37.472 41.806 33.229 1.00 61.10 114 GLN B C 1
ATOM 1551 O O . GLN B 2 24 ? 37.445 42.847 33.887 1.00 58.26 114 GLN B O 1
ATOM 1557 N N . GLU B 2 25 ? 38.601 41.219 32.847 1.00 60.86 115 GLU B N 1
ATOM 1558 C CA . GLU B 2 25 ? 39.906 41.806 33.125 1.00 56.71 115 GLU B CA 1
ATOM 1559 C C . GLU B 2 25 ? 40.047 43.149 32.412 1.00 53.67 115 GLU B C 1
ATOM 1560 O O . GLU B 2 25 ? 40.440 44.147 33.012 1.00 51.45 115 GLU B O 1
ATOM 1566 N N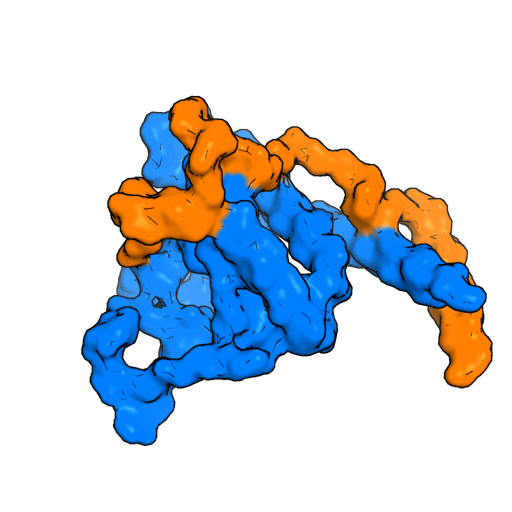 . LEU B 2 26 ? 39.693 43.171 31.134 1.00 53.04 116 LEU B N 1
ATOM 1567 C CA . LEU B 2 26 ? 39.946 44.325 30.280 1.00 52.30 116 LEU B CA 1
ATOM 1568 C C . LEU B 2 26 ? 39.110 45.556 30.652 1.00 56.87 116 LEU B C 1
ATOM 1569 O O . LEU B 2 26 ? 39.554 46.695 30.462 1.00 53.56 116 LEU B O 1
ATOM 1574 N N . GLU B 2 27 ? 37.909 45.347 31.183 1.00 56.84 117 GLU B N 1
ATOM 1575 C CA . GLU B 2 27 ? 37.068 46.494 31.526 1.00 58.81 117 GLU B CA 1
ATOM 1576 C C . GLU B 2 27 ? 37.315 46.960 32.952 1.00 53.61 117 GLU B C 1
ATOM 1577 O O . GLU B 2 27 ? 37.034 48.108 33.299 1.00 57.34 117 GLU B O 1
ATOM 1583 N N . GLN B 2 28 ? 37.866 46.075 33.771 1.00 51.65 118 GLN B N 1
ATOM 1584 C CA . GLN B 2 28 ? 38.284 46.461 35.106 1.00 51.28 118 GLN B CA 1
ATOM 1585 C C . GLN B 2 28 ? 39.619 47.202 35.073 1.00 53.18 118 GLN B C 1
ATOM 1586 O O . GLN B 2 28 ? 40.044 47.763 36.081 1.00 52.58 118 GLN B O 1
ATOM 1592 N N . LEU B 2 29 ? 40.267 47.210 33.910 1.00 48.86 119 LEU B N 1
ATOM 1593 C CA . LEU B 2 29 ? 41.559 47.873 33.753 1.00 48.10 119 LEU B CA 1
ATOM 1594 C C . LEU B 2 29 ? 41.517 48.945 32.657 1.00 45.48 119 LEU B C 1
ATOM 1595 O O . LEU B 2 29 ? 42.555 49.348 32.122 1.00 41.48 119 LEU B O 1
ATOM 1600 N N . ARG B 2 30 ? 40.318 49.421 32.328 1.00 48.44 120 ARG B N 1
ATOM 1601 C CA . ARG B 2 30 ? 40.157 50.369 31.227 1.00 46.08 120 ARG B CA 1
ATOM 1602 C C . ARG B 2 30 ? 40.900 51.685 31.467 1.00 46.41 120 ARG B C 1
ATOM 1603 O O . ARG B 2 30 ? 41.306 52.358 30.521 1.00 48.03 120 ARG B O 1
ATOM 1611 N N . ASP B 2 31 ? 41.099 52.034 32.734 1.00 43.38 121 ASP B N 1
ATOM 1612 C CA . ASP B 2 31 ? 41.792 53.266 33.086 1.00 45.11 121 ASP B CA 1
ATOM 1613 C C . ASP B 2 31 ? 43.318 53.109 33.131 1.00 42.45 121 ASP B C 1
ATOM 1614 O O . ASP B 2 31 ? 44.049 54.097 33.272 1.00 39.89 121 ASP B O 1
ATOM 1619 N N . VAL B 2 32 ? 43.788 51.873 32.982 1.00 37.28 122 VAL B N 1
ATOM 1620 C CA . VAL B 2 32 ? 45.189 51.517 33.198 1.00 35.65 122 VAL B CA 1
ATOM 1621 C C . VAL B 2 32 ? 46.046 51.546 31.922 1.00 30.09 122 VAL B C 1
ATOM 1622 O O . VAL B 2 32 ? 45.654 50.997 30.899 1.00 35.20 122 VAL B O 1
ATOM 1626 N N . THR B 2 33 ? 47.213 52.183 31.996 1.00 27.73 123 THR B N 1
ATOM 1627 C CA . THR B 2 33 ? 48.196 52.180 30.901 1.00 26.46 123 THR B CA 1
ATOM 1628 C C . THR B 2 33 ? 48.942 50.837 30.840 1.00 25.19 123 THR B C 1
ATOM 1629 O O . THR B 2 33 ? 49.497 50.408 31.859 1.00 24.89 123 THR B O 1
ATOM 1633 N N . PRO B 2 34 ? 48.981 50.174 29.662 1.00 26.31 124 PRO B N 1
ATOM 1634 C CA . PRO B 2 34 ? 49.706 48.890 29.604 1.00 26.43 124 PRO B CA 1
ATOM 1635 C C . PRO B 2 34 ? 51.209 49.082 29.830 1.00 26.45 124 PRO B C 1
ATOM 1636 O O . PRO B 2 34 ? 51.738 50.135 29.491 1.00 27.04 124 PRO B O 1
ATOM 1640 N N . ILE B 2 35 ? 51.892 48.087 30.394 1.00 25.28 125 ILE B N 1
ATOM 1641 C CA . ILE B 2 35 ? 53.260 48.317 30.841 1.00 24.42 125 ILE B CA 1
ATOM 1642 C C . ILE B 2 35 ? 54.224 48.598 29.683 1.00 26.84 125 ILE B C 1
ATOM 1643 O O . ILE B 2 35 ? 55.229 49.277 29.868 1.00 25.16 125 ILE B O 1
ATOM 1648 N N . ASN B 2 36 ? 53.910 48.119 28.484 1.00 28.03 126 ASN B N 1
ATOM 1649 C CA . ASN B 2 36 ? 54.780 48.424 27.355 1.00 29.27 126 ASN B CA 1
ATOM 1650 C C . ASN B 2 36 ? 54.649 49.889 26.895 1.00 30.83 126 ASN B C 1
ATOM 1651 O O . ASN B 2 36 ? 55.418 50.347 26.046 1.00 34.20 126 ASN B O 1
ATOM 1656 N N . GLN B 2 37 ? 53.693 50.625 27.460 1.00 26.29 127 GLN B N 1
ATOM 1657 C CA . GLN B 2 37 ? 53.536 52.051 27.167 1.00 30.42 127 GLN B CA 1
ATOM 1658 C C . GLN B 2 37 ? 53.843 52.913 28.395 1.00 31.82 127 GLN B C 1
ATOM 1659 O O . GLN B 2 37 ? 53.556 54.104 28.434 1.00 29.51 127 GLN B O 1
ATOM 1665 N N . TRP B 2 38 ? 54.429 52.292 29.409 1.00 26.57 128 TRP B N 1
ATOM 1666 C CA . TRP B 2 38 ? 54.758 52.961 30.656 1.00 28.47 128 TRP B CA 1
ATOM 1667 C C . TRP B 2 38 ? 55.953 53.894 30.463 1.00 31.16 128 TRP B C 1
ATOM 1668 O O . TRP B 2 38 ? 57.017 53.446 30.038 1.00 31.98 128 TRP B O 1
ATOM 1679 N N . LYS B 2 39 ? 55.796 55.184 30.759 1.00 27.60 129 LYS B N 1
ATOM 1680 C CA . LYS B 2 39 ? 56.925 56.102 30.641 1.00 29.13 129 LYS B CA 1
ATOM 1681 C C . LYS B 2 39 ? 57.895 55.851 31.786 1.00 28.47 129 LYS B C 1
ATOM 1682 O O . LYS B 2 39 ? 57.508 55.877 32.960 1.00 31.00 129 LYS B O 1
ATOM 1688 N N . ARG B 2 40 ? 59.155 55.593 31.460 1.00 24.90 130 ARG B N 1
ATOM 1689 C CA . ARG B 2 40 ? 60.126 55.282 3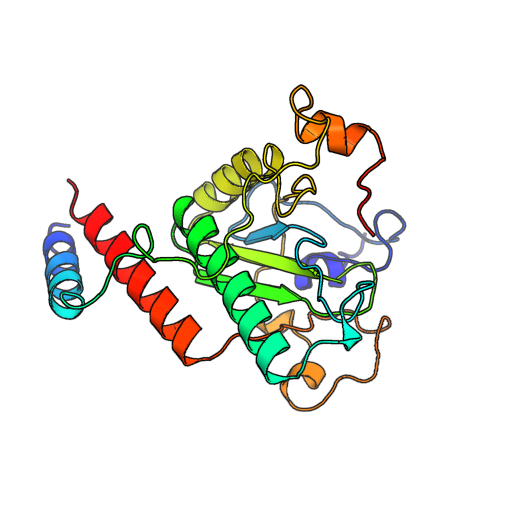2.511 1.00 25.65 130 ARG B CA 1
ATOM 1690 C C . ARG B 2 40 ? 60.876 56.535 32.917 1.00 30.36 130 ARG B C 1
ATOM 1691 O O . ARG B 2 40 ? 61.340 57.278 32.067 1.00 28.60 130 ARG B O 1
ATOM 1699 N N . LYS B 2 41 ? 60.992 56.758 34.219 1.00 26.24 131 LYS B N 1
ATOM 1700 C CA . LYS B 2 41 ? 61.673 57.933 34.749 1.00 29.86 131 LYS B CA 1
ATOM 1701 C C . LYS B 2 41 ? 63.107 58.032 34.260 1.00 29.59 131 LYS B C 1
ATOM 1702 O O . LYS B 2 41 ? 63.577 59.110 33.896 1.00 29.17 131 LYS B O 1
ATOM 1708 N N . ARG B 2 42 ? 63.809 56.903 34.261 1.00 25.71 132 ARG B N 1
ATOM 1709 C CA . ARG B 2 42 ? 65.216 56.893 33.892 1.00 28.36 132 ARG B CA 1
ATOM 1710 C C . ARG B 2 42 ? 65.577 55.519 33.370 1.00 28.18 132 ARG B C 1
ATOM 1711 O O . ARG B 2 42 ? 65.819 54.603 34.159 1.00 28.12 132 ARG B O 1
ATOM 1719 N N . SER B 2 43 ? 65.581 55.354 32.049 1.00 23.94 133 SER B N 1
ATOM 1720 C CA . SER B 2 43 ? 65.900 54.041 31.490 1.00 23.68 133 SER B CA 1
ATOM 1721 C C . SER B 2 43 ? 67.336 54.023 30.977 1.00 26.58 133 SER B C 1
ATOM 1722 O O . SER B 2 43 ? 67.774 54.948 30.277 1.00 28.45 133 SER B O 1
ATOM 1725 N N . LEU B 2 44 ? 68.072 52.976 31.336 1.00 23.83 134 LEU B N 1
ATOM 1726 C CA . LEU B 2 44 ? 69.484 52.893 30.988 1.00 23.35 134 LEU B CA 1
ATOM 1727 C C . LEU B 2 44 ? 69.837 51.647 30.164 1.00 22.47 134 LEU B C 1
ATOM 1728 O O . LEU B 2 44 ? 71.007 51.308 29.998 1.00 23.10 134 LEU B O 1
ATOM 1733 N N . TRP B 2 45 ? 68.826 50.988 29.618 1.00 20.84 135 TRP B N 1
ATOM 1734 C CA . TRP B 2 45 ? 69.068 49.824 28.766 1.00 20.05 135 TRP B CA 1
ATOM 1735 C C . TRP B 2 45 ? 69.748 50.208 27.456 1.00 22.83 135 TRP B C 1
ATOM 1736 O O . TRP B 2 45 ? 69.417 51.236 26.856 1.00 25.15 135 TRP B O 1
ATOM 1747 N N . ASP B 2 46 ? 70.684 49.359 27.031 1.00 21.18 136 ASP B N 1
ATOM 1748 C CA . ASP B 2 46 ? 71.387 49.496 25.746 1.00 25.03 136 ASP B CA 1
ATOM 1749 C C . ASP B 2 46 ? 72.242 50.753 25.640 1.00 27.64 136 ASP B C 1
ATOM 1750 O O . ASP B 2 46 ? 72.517 51.240 24.538 1.00 30.54 136 ASP B O 1
ATOM 1755 N N . ILE B 2 47 ? 72.693 51.255 26.775 1.00 23.51 137 ILE B N 1
ATOM 1756 C CA . ILE B 2 47 ? 73.607 52.386 26.787 1.00 25.45 137 ILE B CA 1
ATOM 1757 C C . ILE B 2 47 ? 75.020 51.869 26.923 1.00 31.18 137 ILE B C 1
ATOM 1758 O O . ILE B 2 47 ? 75.338 51.158 27.872 1.00 27.68 137 ILE B O 1
ATOM 1763 N N . LYS B 2 48 ? 75.855 52.197 25.939 1.00 29.58 138 LYS B N 1
ATOM 1764 C CA . LYS B 2 48 ? 77.220 51.686 25.881 1.00 33.49 138 LYS B CA 1
ATOM 1765 C C . LYS B 2 48 ? 78.208 52.803 26.190 1.00 36.45 138 LYS B C 1
ATOM 1766 O O . LYS B 2 48 ? 77.921 53.971 25.936 1.00 35.71 138 LYS B O 1
ATOM 1772 N N . PRO B 2 49 ? 79.371 52.453 26.760 1.00 36.59 139 PRO B N 1
ATOM 1773 C CA . PRO B 2 49 ? 80.402 53.464 26.996 1.00 35.17 139 PRO B CA 1
ATOM 1774 C C . PRO B 2 49 ? 81.037 53.865 25.665 1.00 39.60 139 PRO B C 1
ATOM 1775 O O . PRO B 2 49 ? 80.918 53.118 24.700 1.00 37.08 139 PRO B O 1
ATOM 1779 N N . PRO B 2 50 ? 81.681 55.041 25.607 1.00 44.09 140 PRO B N 1
ATOM 1780 C CA . PRO B 2 50 ? 82.265 55.480 24.337 1.00 47.46 140 PRO B CA 1
ATOM 1781 C C . PRO B 2 50 ? 83.400 54.569 23.885 1.00 47.61 140 PRO B C 1
ATOM 1782 O O . PRO B 2 50 ? 84.167 54.088 24.714 1.00 47.55 140 PRO B O 1
ATOM 1786 N N . GLY B 2 51 ? 83.484 54.321 22.581 1.00 53.30 141 GLY B N 1
ATOM 1787 C CA . GLY B 2 51 ? 84.552 53.514 22.016 1.00 49.84 141 GLY B CA 1
ATOM 1788 C C . GLY B 2 51 ? 84.180 52.063 21.802 1.00 50.58 141 GLY B C 1
ATOM 1789 O O . GLY B 2 51 ? 84.959 51.291 21.237 1.00 49.88 141 GLY B O 1
ATOM 1790 N N . TYR B 2 52 ? 82.985 51.685 22.250 1.00 46.79 142 TYR B N 1
ATOM 1791 C CA . TYR B 2 52 ? 82.542 50.298 22.150 1.00 45.17 142 TYR B CA 1
ATOM 1792 C C . TYR B 2 52 ? 81.534 50.080 21.032 1.00 45.08 142 TYR B C 1
ATOM 1793 O O . TYR B 2 52 ? 80.777 49.118 21.047 1.00 41.09 142 TYR B O 1
ATOM 1802 N N . GLU B 2 53 ? 81.532 50.974 20.050 1.00 47.49 143 GLU B N 1
ATOM 1803 C CA . GLU B 2 53 ? 80.570 50.887 18.961 1.00 47.20 143 GLU B CA 1
ATOM 1804 C C . GLU B 2 53 ? 80.694 49.574 18.175 1.00 47.97 143 GLU B C 1
ATOM 1805 O O . GLU B 2 53 ? 79.698 49.024 17.694 1.00 48.45 143 GLU B O 1
ATOM 1811 N N . LEU B 2 54 ? 81.914 49.058 18.068 1.00 46.07 144 LEU B N 1
ATOM 1812 C CA . LEU B 2 54 ? 82.154 47.850 17.283 1.00 49.14 144 LEU B CA 1
ATOM 1813 C C . LEU B 2 54 ? 82.379 46.614 18.154 1.00 48.97 144 LEU B C 1
ATOM 1814 O O . LEU B 2 54 ? 82.864 45.588 17.675 1.00 49.33 144 LEU B O 1
ATOM 1819 N N . VAL B 2 55 ? 82.007 46.710 19.428 1.00 44.40 145 VAL B N 1
ATOM 1820 C CA . VAL B 2 55 ? 82.202 45.603 20.366 1.00 45.08 145 VAL B CA 1
ATOM 1821 C C . VAL B 2 55 ? 80.876 45.058 20.899 1.00 43.10 145 VAL B C 1
ATOM 1822 O O . VAL B 2 55 ? 80.034 45.820 21.370 1.00 42.17 145 VAL B O 1
ATOM 1826 N N . THR B 2 56 ? 80.688 43.743 20.814 1.00 42.80 146 THR B N 1
ATOM 1827 C CA . THR B 2 56 ? 79.482 43.109 21.345 1.00 41.00 146 THR B CA 1
ATOM 1828 C C . THR B 2 56 ? 79.578 42.975 22.865 1.00 37.02 146 THR B C 1
ATOM 1829 O O . THR B 2 56 ? 80.641 43.189 23.447 1.00 36.04 146 THR B O 1
ATOM 1833 N N . ALA B 2 57 ? 78.463 42.622 23.495 1.00 36.17 147 ALA B N 1
ATOM 1834 C CA . ALA B 2 57 ? 78.448 42.392 24.939 1.00 35.17 147 ALA B CA 1
ATOM 1835 C C . ALA B 2 57 ? 79.376 41.240 25.306 1.00 36.22 147 ALA B C 1
ATOM 1836 O O . ALA B 2 57 ? 80.124 41.327 26.275 1.00 37.24 147 ALA B O 1
ATOM 1838 N N . ASP B 2 58 ? 79.319 40.163 24.529 1.00 39.65 148 ASP B N 1
ATOM 1839 C CA . ASP B 2 58 ? 80.137 38.989 24.820 1.00 43.07 148 ASP B CA 1
ATOM 1840 C C . ASP B 2 58 ? 81.622 39.329 24.714 1.00 41.23 148 ASP B C 1
ATOM 1841 O O . ASP B 2 58 ? 82.409 38.967 25.586 1.00 43.65 148 ASP B O 1
ATOM 1846 N N . GLN B 2 59 ? 82.002 40.043 23.660 1.00 42.38 149 GLN B N 1
ATOM 1847 C CA . GLN B 2 59 ? 83.390 40.472 23.512 1.00 41.74 149 GLN B CA 1
ATOM 1848 C C . GLN B 2 59 ? 83.837 41.307 24.705 1.00 43.62 149 GLN B C 1
ATOM 1849 O O . GLN B 2 59 ? 84.930 41.106 25.235 1.00 43.73 149 GLN B O 1
ATOM 1855 N N . ALA B 2 60 ? 82.984 42.230 25.149 1.00 39.76 150 ALA B N 1
ATOM 1856 C CA . ALA B 2 60 ? 83.312 43.045 26.311 1.00 41.80 150 ALA B CA 1
ATOM 1857 C C . ALA B 2 60 ? 83.441 42.195 27.583 1.00 39.84 150 ALA B C 1
ATOM 1858 O O . ALA B 2 60 ? 84.305 42.450 28.424 1.00 41.23 150 ALA B O 1
ATOM 1860 N N . LYS B 2 61 ? 82.586 41.189 27.728 1.00 40.06 151 LYS B N 1
ATOM 1861 C CA . LYS B 2 61 ? 82.669 40.314 28.898 1.00 40.09 151 LYS B CA 1
ATOM 1862 C C . LYS B 2 61 ? 83.937 39.454 28.833 1.00 46.36 151 LYS B C 1
ATOM 1863 O O . LYS B 2 61 ? 84.607 39.248 29.847 1.00 48.35 151 LYS B O 1
ATOM 1869 N N . MET B 2 62 ? 84.273 38.973 27.638 1.00 47.66 152 MET B N 1
ATOM 1870 C CA . MET B 2 62 ? 85.454 38.124 27.457 1.00 48.94 152 MET B CA 1
ATOM 1871 C C . MET B 2 62 ? 86.749 38.918 27.578 1.00 50.27 152 MET B C 1
ATOM 1872 O O . MET B 2 62 ? 87.824 38.344 27.744 1.00 52.46 152 MET B O 1
ATOM 1877 N N . SER B 2 63 ? 86.642 40.239 27.491 1.00 47.31 153 SER B N 1
ATOM 1878 C CA . SER B 2 63 ? 87.814 41.108 27.517 1.00 46.56 153 SER B CA 1
ATOM 1879 C C . SER B 2 63 ? 88.418 41.225 28.913 1.00 49.46 153 SER B C 1
ATOM 1880 O O . SER B 2 63 ? 89.576 41.610 29.063 1.00 53.91 153 SER B O 1
ATOM 1883 N N . GLY B 2 64 ? 87.627 40.910 29.933 1.00 47.67 154 GLY B N 1
ATOM 1884 C CA . GLY B 2 64 ? 88.092 40.992 31.307 1.00 46.85 154 GLY B CA 1
ATOM 1885 C C . GLY B 2 64 ? 87.935 42.363 31.936 1.00 47.05 154 GLY B C 1
ATOM 1886 O O . GLY B 2 64 ? 88.233 42.545 33.115 1.00 49.20 154 GLY B O 1
ATOM 1887 N N . VAL B 2 65 ? 87.454 43.324 31.153 1.00 46.33 155 VAL B N 1
ATOM 1888 C CA . VAL B 2 65 ? 87.329 44.708 31.605 1.00 42.71 155 VAL B CA 1
ATOM 1889 C C . VAL B 2 65 ? 86.070 44.909 32.469 1.00 40.34 155 VAL B C 1
ATOM 1890 O O . VAL B 2 65 ? 85.973 45.871 33.222 1.00 41.51 155 VAL B O 1
ATOM 1894 N N . PHE B 2 66 ? 85.118 43.985 32.385 1.00 41.72 156 PHE B N 1
ATOM 1895 C CA . PHE B 2 66 ? 83.891 44.096 33.177 1.00 39.95 156 PHE B CA 1
ATOM 1896 C C . PHE B 2 66 ? 83.627 42.835 34.015 1.00 39.61 156 PHE B C 1
ATOM 1897 O O . PHE B 2 66 ? 82.643 42.128 33.787 1.00 40.41 156 PHE B O 1
ATOM 1905 N N . PRO B 2 67 ? 84.505 42.548 34.989 1.00 39.97 157 PRO B N 1
ATOM 1906 C CA . PRO B 2 67 ? 84.373 41.305 35.754 1.00 41.60 157 PRO B CA 1
ATOM 1907 C C . PRO B 2 67 ? 83.296 41.396 36.832 1.00 39.72 157 PRO B C 1
ATOM 1908 O O . PRO B 2 67 ? 83.081 42.467 37.387 1.00 40.85 157 PRO B O 1
ATOM 1912 N N . LEU B 2 68 ? 82.635 40.279 37.115 1.00 39.08 158 LEU B N 1
ATOM 1913 C CA . LEU B 2 68 ? 81.704 40.193 38.231 1.00 39.35 158 LEU B CA 1
ATOM 1914 C C . LEU B 2 68 ? 82.463 40.137 39.555 1.00 45.73 158 LEU B C 1
ATOM 1915 O O . LEU B 2 68 ? 83.535 39.536 39.632 1.00 45.94 158 LEU B O 1
ATOM 1920 N N . PRO B 2 69 ? 81.911 40.769 40.603 1.00 44.53 159 PRO B N 1
ATOM 1921 C CA . PRO B 2 69 ? 82.531 40.683 41.926 1.00 45.31 159 PRO B CA 1
ATOM 1922 C C . PRO B 2 69 ? 82.409 39.282 42.511 1.00 46.70 159 PRO B C 1
ATOM 1923 O O . PRO B 2 69 ? 83.346 38.854 43.188 1.00 54.93 159 PRO B O 1
#